Protein AF-0000000085033190 (afdb_homodimer)

Sequence (248 aa):
MGREEVEILRERAFAFLEAAEDDLRAGRVDIAAFHCEQAVQLALKYVLAREAGYFPHTHSLRRLFEEAREVRPDLWDLYVEHRYAFEVMEDAYIGARYLPRRYARDVAEGLLEVAKELVKRACGMGREEVEILRERAFAFLEAAEDDLRAGRVDIAAFHCEQAVQLALKYVLAREAGYFPHTHSLRRLFEEAREVRPDLWDLYVEHRYAFEVMEDAYIGARYLPRRYARDVAEGLLEVAKELVKRACG

Solvent-accessible surface area (backbone atoms only — not comparable to full-atom values): 12472 Å² total; per-residue (Å²): 123,58,71,67,40,44,50,42,30,39,53,48,15,54,50,27,44,51,48,19,54,52,23,51,74,74,65,37,29,51,59,15,25,26,24,21,32,53,13,39,50,27,15,47,38,24,40,23,31,72,74,69,62,44,58,80,97,68,85,52,60,69,59,49,39,59,66,33,28,80,83,36,51,68,57,36,52,49,42,66,74,42,43,65,51,54,50,51,18,48,46,32,49,67,22,71,76,64,42,67,69,78,56,53,60,69,54,28,53,51,34,43,52,51,28,47,52,50,30,47,69,51,59,97,124,57,70,67,39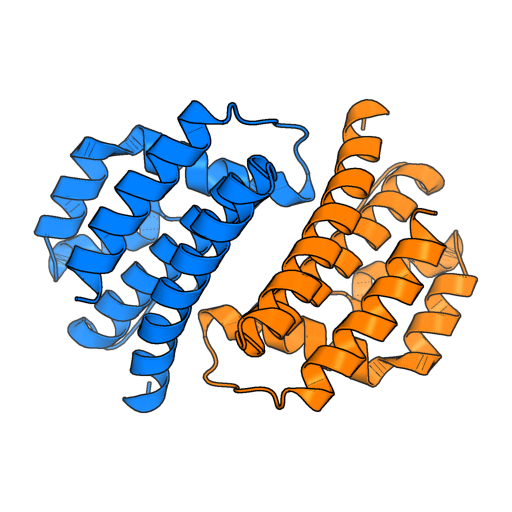,41,50,41,27,40,52,48,15,52,51,26,44,52,48,19,54,52,23,50,76,73,65,38,28,51,58,15,25,26,24,23,30,53,11,39,51,27,15,48,38,25,39,24,31,72,73,69,63,42,58,79,97,70,86,52,61,67,59,50,40,60,66,34,26,79,82,37,52,67,58,35,52,50,43,66,75,40,42,66,51,53,50,50,17,49,47,33,49,65,21,70,75,66,41,67,70,79,56,55,60,69,55,30,51,51,33,43,52,52,27,47,53,51,30,46,68,51,59,96

Secondary structure (DSSP, 8-state):
--HHHHHHHHHHHHHHHHHHHHHHHHT-HHHHHHHHHHHHHHHHHHHHHHHHS---S---HHHHHHHHHTT-HHHHHHHHHTHHHHHHHHHHHHHTTT--PPPPHHHHHHHHHHHHHHHHHHH-/--HHHHHHHHHHHHHHHHHHHHHHHHT-HHHHHHHHHHHHHHHHHHHHHHHHS---S---HHHHHHHHHTT-HHHHHHHHHTHHHHHHHHHHHHHTTT--PPPPHHHHHHHHHHHHHHHHHHH-

Organism: Pyrobaculum neutrophilum (strain DSM 2338 / JCM 9278 / NBRC 100436 / V24Sta) (NCBI:txid444157)

Foldseek 3Di:
DDPVVLVVLLVQLVVLLVVLVVCLVVVVLLVSLQSLLSSLQSLLQSLCCVQVVGGDPDSQSVVSLVSSCVRCVVLVVLCVVCVVLNVSSSCSNVCVPPNPDDDDSVSSVVSSVSSVVSSVVRND/DDPVVLVVLLVQLVVLLVVLVVCLVVVVLLVSLQSLLSSLQSLLQSLCCVQVVGGDPDSQSVVSLVSSCVRCVVLVVLCVVCVVLNVSSSCSNVCVPPNPDDDDSVSSVVSSVSSVVSSVVRND

Structure (mmCIF, N/CA/C/O backbone):
data_AF-0000000085033190-model_v1
#
loop_
_entity.id
_entity.type
_entity.pdbx_description
1 polymer 'HEPN domain protein'
#
loop_
_atom_site.group_PDB
_atom_site.id
_atom_site.type_symbol
_atom_site.label_atom_id
_atom_site.label_alt_id
_atom_site.label_comp_id
_atom_site.label_asym_id
_atom_site.label_entity_id
_atom_site.label_seq_id
_atom_site.pdbx_PDB_ins_code
_atom_site.Cartn_x
_atom_site.Cartn_y
_atom_site.Cartn_z
_atom_site.occupancy
_atom_site.B_iso_or_equiv
_atom_site.auth_seq_id
_atom_site.auth_comp_id
_atom_site.auth_asym_id
_atom_site.auth_atom_id
_atom_site.pdbx_PDB_model_num
ATOM 1 N N . MET A 1 1 ? -11.531 9.438 17.656 1 64.31 1 MET A N 1
ATOM 2 C CA . MET A 1 1 ? -10.227 8.797 17.562 1 64.31 1 MET A CA 1
ATOM 3 C C . MET A 1 1 ? -9.297 9.289 18.672 1 64.31 1 MET A C 1
ATOM 5 O O . MET A 1 1 ? -9.273 10.477 18.984 1 64.31 1 MET A O 1
ATOM 9 N N . GLY A 1 2 ? -8.602 8.141 19.312 1 73.5 2 GLY A N 1
ATOM 10 C CA . GLY A 1 2 ? -7.734 8.555 20.406 1 73.5 2 GLY A CA 1
ATOM 11 C C . GLY A 1 2 ? -6.438 9.188 19.922 1 73.5 2 GLY A C 1
ATOM 12 O O . GLY A 1 2 ? -6.07 9.055 18.75 1 73.5 2 GLY A O 1
ATOM 13 N N . ARG A 1 3 ? -5.91 10.078 20.672 1 79 3 ARG A N 1
ATOM 14 C CA . ARG A 1 3 ? -4.672 10.797 20.375 1 79 3 ARG A CA 1
ATOM 15 C C . ARG A 1 3 ? -3.592 9.844 19.875 1 79 3 ARG A C 1
ATOM 17 O O . ARG A 1 3 ? -2.836 10.18 18.969 1 79 3 ARG A O 1
ATOM 24 N N . GLU A 1 4 ? -3.598 8.695 20.422 1 80.5 4 GLU A N 1
ATOM 25 C CA . GLU A 1 4 ? -2.586 7.715 20.031 1 80.5 4 GLU A CA 1
ATOM 26 C C . GLU A 1 4 ? -2.795 7.246 18.594 1 80.5 4 GLU A C 1
ATOM 28 O O . GLU A 1 4 ? -1.833 7.094 17.828 1 80.5 4 GLU A O 1
ATOM 33 N N . GLU A 1 5 ? -4.031 7.125 18.25 1 79.31 5 GLU A N 1
ATOM 34 C CA . GLU A 1 5 ? -4.355 6.691 16.906 1 79.31 5 GLU A CA 1
ATOM 35 C C . GLU A 1 5 ? -3.967 7.754 15.875 1 79.31 5 GLU A C 1
ATOM 37 O O . GLU A 1 5 ? -3.451 7.426 14.805 1 79.31 5 GLU A O 1
ATOM 42 N N . VAL A 1 6 ? -4.145 8.922 16.328 1 86.88 6 VAL A N 1
ATOM 43 C CA . VAL A 1 6 ? -3.848 10.039 15.438 1 86.88 6 VAL A CA 1
ATOM 44 C C . VAL A 1 6 ? -2.342 10.117 15.195 1 86.88 6 VAL A C 1
ATOM 46 O O . VAL A 1 6 ? -1.902 10.344 14.062 1 86.88 6 VAL A O 1
ATOM 49 N N . GLU A 1 7 ? -1.59 9.883 16.219 1 90.06 7 GLU A N 1
ATOM 50 C CA . GLU A 1 7 ? -0.138 9.977 16.094 1 90.06 7 GLU A CA 1
ATOM 51 C C . GLU A 1 7 ? 0.413 8.828 15.25 1 90.06 7 GLU A C 1
ATOM 53 O O . GLU A 1 7 ? 1.443 8.977 14.586 1 90.06 7 GLU A O 1
ATOM 58 N N . ILE A 1 8 ? -0.265 7.73 15.211 1 88.75 8 ILE A N 1
ATOM 59 C CA . ILE A 1 8 ? 0.147 6.59 14.406 1 88.75 8 ILE A CA 1
ATOM 60 C C . ILE A 1 8 ? 0.071 6.953 12.922 1 88.75 8 ILE A C 1
ATOM 62 O O . ILE A 1 8 ? 0.929 6.551 12.133 1 88.75 8 ILE A O 1
ATOM 66 N N . LEU A 1 9 ? -0.974 7.73 12.555 1 90 9 LEU A N 1
ATOM 67 C CA . LEU A 1 9 ? -1.1 8.188 11.172 1 90 9 LEU A CA 1
ATOM 68 C C . LEU A 1 9 ? 0.127 8.992 10.75 1 90 9 LEU A C 1
ATOM 70 O O . LEU A 1 9 ? 0.668 8.781 9.664 1 90 9 LEU A O 1
ATOM 74 N N . ARG A 1 10 ? 0.555 9.852 11.656 1 91.81 10 ARG A N 1
ATOM 75 C CA . ARG A 1 10 ? 1.725 10.688 11.414 1 91.81 10 ARG A CA 1
ATOM 76 C C . ARG A 1 10 ? 2.984 9.836 11.266 1 91.81 10 ARG A C 1
ATOM 78 O O . ARG A 1 10 ? 3.76 10.023 10.328 1 91.81 10 ARG A O 1
ATOM 85 N N . GLU A 1 11 ? 3.164 8.93 12.156 1 91.19 11 GLU A N 1
ATOM 86 C CA . GLU A 1 11 ? 4.34 8.062 12.141 1 91.19 11 GLU A CA 1
ATOM 87 C C . GLU A 1 11 ? 4.398 7.234 10.859 1 91.19 11 GLU A C 1
ATOM 89 O O . GLU A 1 11 ? 5.461 7.094 10.258 1 91.19 11 GLU A O 1
ATOM 94 N N . ARG A 1 12 ? 3.32 6.746 10.477 1 91.62 12 ARG A N 1
ATOM 95 C CA . ARG A 1 12 ? 3.268 5.914 9.281 1 91.62 12 ARG A CA 1
ATOM 96 C C . ARG A 1 12 ? 3.496 6.746 8.023 1 91.62 12 ARG A C 1
ATOM 98 O O . ARG A 1 12 ? 4.094 6.27 7.059 1 91.62 12 ARG A O 1
ATOM 105 N N . ALA A 1 13 ? 2.984 7.965 7.996 1 92.62 13 ALA A N 1
ATOM 106 C CA . ALA A 1 13 ? 3.248 8.852 6.863 1 92.62 13 ALA A CA 1
ATOM 107 C C . ALA A 1 13 ? 4.75 9.023 6.641 1 92.62 13 ALA A C 1
ATOM 109 O O . ALA A 1 13 ? 5.234 8.883 5.516 1 92.62 13 ALA A O 1
ATOM 110 N N . PHE A 1 14 ? 5.461 9.227 7.746 1 93.06 14 PHE A N 1
ATOM 111 C CA . PHE A 1 14 ? 6.906 9.391 7.656 1 93.06 14 PHE A CA 1
ATOM 112 C C . PHE A 1 14 ? 7.582 8.078 7.273 1 93.06 14 PHE A C 1
ATOM 114 O O . PHE A 1 14 ? 8.547 8.07 6.508 1 93.06 14 PHE A O 1
ATOM 121 N N . ALA A 1 15 ? 7.09 6.977 7.801 1 92.19 15 ALA A N 1
ATOM 122 C CA . ALA A 1 15 ? 7.66 5.672 7.484 1 92.19 15 ALA A CA 1
ATOM 123 C C . ALA A 1 15 ? 7.508 5.348 6 1 92.19 15 ALA A C 1
ATOM 125 O O . ALA A 1 15 ? 8.422 4.805 5.379 1 92.19 15 ALA A O 1
ATOM 126 N N . PHE A 1 16 ? 6.344 5.707 5.422 1 93.69 16 PHE A N 1
ATOM 127 C CA . PHE A 1 16 ? 6.133 5.469 3.998 1 93.69 16 PHE A CA 1
ATOM 128 C C . PHE A 1 16 ? 7.031 6.375 3.162 1 93.69 16 PHE A C 1
ATOM 130 O O . PHE A 1 16 ? 7.488 5.98 2.086 1 93.69 16 PHE A O 1
ATOM 137 N N . LEU A 1 17 ? 7.332 7.598 3.639 1 92.25 17 LEU A N 1
ATOM 138 C CA . LEU A 1 17 ? 8.281 8.453 2.941 1 92.25 17 LEU A CA 1
ATOM 139 C C . LEU A 1 17 ? 9.672 7.82 2.916 1 92.25 17 LEU A C 1
ATOM 141 O O . LEU A 1 17 ? 10.344 7.828 1.884 1 92.25 17 LEU A O 1
ATOM 145 N N . GLU A 1 18 ? 10.031 7.293 4.039 1 93.19 18 GLU A N 1
ATOM 146 C CA . GLU A 1 18 ? 11.32 6.613 4.117 1 93.19 18 GLU A CA 1
ATOM 147 C C . GLU A 1 18 ? 11.367 5.402 3.189 1 93.19 18 GLU A C 1
ATOM 149 O O . GLU A 1 18 ? 12.375 5.152 2.529 1 93.19 18 GLU A O 1
ATOM 154 N N . ALA A 1 19 ? 10.281 4.668 3.18 1 92.94 19 ALA A N 1
ATOM 155 C CA . ALA A 1 19 ? 10.195 3.523 2.277 1 92.94 19 ALA A CA 1
ATOM 156 C C . ALA A 1 19 ? 10.312 3.961 0.821 1 92.94 19 ALA A C 1
ATOM 158 O O . ALA A 1 19 ? 10.969 3.291 0.018 1 92.94 19 ALA A O 1
ATOM 159 N N . ALA A 1 20 ? 9.664 5.09 0.45 1 91.81 20 ALA A N 1
ATOM 160 C CA . ALA A 1 20 ? 9.742 5.613 -0.912 1 91.81 20 ALA A CA 1
ATOM 161 C C . ALA A 1 20 ? 11.188 5.941 -1.289 1 91.81 20 ALA A C 1
ATOM 163 O O . ALA A 1 20 ? 11.625 5.637 -2.398 1 91.81 20 ALA A O 1
ATOM 164 N N . GLU A 1 21 ? 11.875 6.539 -0.354 1 91.12 21 GLU A N 1
ATOM 165 C CA . GLU A 1 21 ? 13.289 6.848 -0.579 1 91.12 21 GLU A CA 1
ATOM 166 C C . GLU A 1 21 ? 14.102 5.578 -0.808 1 91.12 21 GLU A C 1
ATOM 168 O O . GLU A 1 21 ? 14.93 5.52 -1.719 1 91.12 21 GLU A O 1
ATOM 173 N N . ASP A 1 22 ? 13.883 4.52 0.044 1 92.88 22 ASP A N 1
ATOM 174 C CA . ASP A 1 22 ? 14.562 3.234 -0.098 1 92.88 22 ASP A CA 1
ATOM 175 C C . ASP A 1 22 ? 14.25 2.598 -1.452 1 92.88 22 ASP A C 1
ATOM 177 O O . ASP A 1 22 ? 15.133 2.018 -2.086 1 92.88 22 ASP A O 1
ATOM 181 N N . ASP A 1 23 ? 12.992 2.732 -1.894 1 92 23 ASP A N 1
ATOM 182 C CA . ASP A 1 23 ? 12.57 2.16 -3.168 1 92 23 ASP A CA 1
ATOM 183 C C . ASP A 1 23 ? 13.32 2.803 -4.336 1 92 23 ASP A C 1
ATOM 185 O O . ASP A 1 23 ? 13.766 2.107 -5.25 1 92 23 ASP A O 1
ATOM 189 N N . LEU A 1 24 ? 13.438 4.098 -4.289 1 88.69 24 LEU A N 1
ATOM 190 C CA . LEU A 1 24 ? 14.141 4.801 -5.359 1 88.69 24 LEU A CA 1
ATOM 191 C C . LEU A 1 24 ? 15.609 4.402 -5.395 1 88.69 24 LEU A C 1
ATOM 193 O O . LEU A 1 24 ? 16.172 4.191 -6.469 1 88.69 24 LEU A O 1
ATOM 197 N N . ARG A 1 25 ? 16.188 4.273 -4.219 1 90.75 25 ARG A N 1
ATOM 198 C CA . ARG A 1 25 ? 17.578 3.852 -4.133 1 90.75 25 ARG A CA 1
ATOM 199 C C . ARG A 1 25 ? 17.766 2.451 -4.711 1 90.75 25 ARG A C 1
ATOM 201 O O . ARG A 1 25 ? 18.781 2.17 -5.355 1 90.75 25 ARG A O 1
ATOM 208 N N . ALA A 1 26 ? 16.812 1.549 -4.5 1 91.19 26 ALA A N 1
ATOM 209 C CA . ALA A 1 26 ? 16.875 0.157 -4.938 1 91.19 26 ALA A CA 1
ATOM 210 C C . ALA A 1 26 ? 16.406 0.014 -6.383 1 91.19 26 ALA A C 1
ATOM 212 O O . ALA A 1 26 ? 16.438 -1.082 -6.949 1 91.19 26 ALA A O 1
ATOM 213 N N . GLY A 1 27 ? 15.891 1.112 -7.016 1 89.94 27 GLY A N 1
ATOM 214 C CA . GLY A 1 27 ? 15.453 1.082 -8.406 1 89.94 27 GLY A CA 1
ATOM 215 C C . GLY A 1 27 ? 14.023 0.622 -8.57 1 89.94 27 GLY A C 1
ATOM 216 O O . GLY A 1 27 ? 13.578 0.325 -9.68 1 89.94 27 GLY A O 1
ATOM 217 N N . ARG A 1 28 ? 13.242 0.519 -7.496 1 90.19 28 ARG A N 1
ATOM 218 C CA . ARG A 1 28 ? 11.828 0.168 -7.547 1 90.19 28 ARG A CA 1
ATOM 219 C C . ARG A 1 28 ? 10.961 1.411 -7.719 1 90.19 28 ARG A C 1
ATOM 221 O O . ARG A 1 28 ? 10.273 1.826 -6.785 1 90.19 28 ARG A O 1
ATOM 228 N N . VAL A 1 29 ? 10.906 1.895 -8.891 1 87.88 29 VAL A N 1
ATOM 229 C CA . VAL A 1 29 ? 10.359 3.211 -9.203 1 87.88 29 VAL A CA 1
ATOM 230 C C . VAL A 1 29 ? 8.844 3.207 -8.992 1 87.88 29 VAL A C 1
ATOM 232 O O . VAL A 1 29 ? 8.297 4.113 -8.367 1 87.88 29 VAL A O 1
ATOM 235 N N . ASP A 1 30 ? 8.203 2.209 -9.477 1 87.56 30 ASP A N 1
ATOM 236 C CA . ASP A 1 30 ? 6.746 2.133 -9.359 1 87.56 30 ASP A CA 1
ATOM 237 C C . ASP A 1 30 ? 6.316 2.033 -7.898 1 87.56 30 ASP A C 1
ATOM 239 O O . ASP A 1 30 ? 5.332 2.654 -7.492 1 87.56 30 ASP A O 1
ATOM 243 N N . ILE A 1 31 ? 7.016 1.285 -7.117 1 91.12 31 ILE A N 1
ATOM 244 C CA . ILE A 1 31 ? 6.703 1.102 -5.703 1 91.12 31 ILE A CA 1
ATOM 245 C C . ILE A 1 31 ? 6.938 2.408 -4.949 1 91.12 31 ILE A C 1
ATOM 247 O O . ILE A 1 31 ? 6.203 2.729 -4.012 1 91.12 31 ILE A O 1
ATOM 251 N N . ALA A 1 32 ? 7.988 3.154 -5.406 1 90.94 32 ALA A N 1
ATOM 252 C CA . ALA A 1 32 ? 8.258 4.453 -4.797 1 90.94 32 ALA A CA 1
ATOM 253 C C . ALA A 1 32 ? 7.062 5.391 -4.953 1 90.94 32 ALA A C 1
ATOM 255 O O . ALA A 1 32 ? 6.656 6.059 -3.996 1 90.94 32 ALA A O 1
ATOM 256 N N . ALA A 1 33 ? 6.523 5.41 -6.164 1 89.06 33 ALA A N 1
ATOM 257 C CA . ALA A 1 33 ? 5.359 6.258 -6.414 1 89.06 33 ALA A CA 1
ATOM 258 C C . ALA A 1 33 ? 4.176 5.828 -5.551 1 89.06 33 ALA A C 1
ATOM 260 O O . ALA A 1 33 ? 3.463 6.672 -5 1 89.06 33 ALA A O 1
ATOM 261 N N . PHE A 1 34 ? 3.945 4.516 -5.391 1 92.12 34 PHE A N 1
ATOM 262 C CA . PHE A 1 34 ? 2.91 3.957 -4.527 1 92.12 34 PHE A CA 1
ATOM 263 C C . PHE A 1 34 ? 3.098 4.418 -3.088 1 92.12 34 PHE A C 1
ATOM 265 O O . PHE A 1 34 ? 2.139 4.84 -2.436 1 92.12 34 PHE A O 1
ATOM 272 N N . HIS A 1 35 ? 4.34 4.395 -2.615 1 94.19 35 HIS A N 1
ATOM 273 C CA . HIS A 1 35 ? 4.613 4.77 -1.233 1 94.19 35 HIS A CA 1
ATOM 274 C C . HIS A 1 35 ? 4.434 6.27 -1.025 1 94.19 35 HIS A C 1
ATOM 276 O O . HIS A 1 35 ? 4.012 6.707 0.049 1 94.19 35 HIS A O 1
ATOM 282 N N . CYS A 1 36 ? 4.754 7.066 -2.027 1 91.88 36 CYS A N 1
ATOM 283 C CA . CYS A 1 36 ? 4.484 8.5 -1.938 1 91.88 36 CYS A CA 1
ATOM 284 C C . CYS A 1 36 ? 2.998 8.758 -1.739 1 91.88 36 CYS A C 1
ATOM 286 O O . CYS A 1 36 ? 2.613 9.594 -0.917 1 91.88 36 CYS A O 1
ATOM 288 N N . GLU A 1 37 ? 2.207 8.016 -2.545 1 92.25 37 GLU A N 1
ATOM 289 C CA . GLU A 1 37 ? 0.762 8.156 -2.4 1 92.25 37 GLU A CA 1
ATOM 290 C C . GLU A 1 37 ? 0.312 7.805 -0.985 1 92.25 37 GLU A C 1
ATOM 292 O O . GLU A 1 37 ? -0.459 8.547 -0.371 1 92.25 37 GLU A O 1
ATOM 297 N N . GLN A 1 38 ? 0.778 6.695 -0.421 1 92.94 38 GLN A N 1
ATOM 298 C CA . GLN A 1 38 ? 0.423 6.266 0.927 1 92.94 38 GLN A CA 1
ATOM 299 C C . GLN A 1 38 ? 0.836 7.309 1.964 1 92.94 38 GLN A C 1
ATOM 301 O O . GLN A 1 38 ? 0.077 7.605 2.889 1 92.94 38 GLN A O 1
ATOM 306 N N . ALA A 1 39 ? 2.059 7.859 1.803 1 92.81 39 ALA A N 1
ATOM 307 C CA . ALA A 1 39 ? 2.555 8.875 2.727 1 92.81 39 ALA A CA 1
ATOM 308 C C . ALA A 1 39 ? 1.65 10.109 2.723 1 92.81 39 ALA A C 1
ATOM 310 O O . ALA A 1 39 ? 1.261 10.602 3.783 1 92.81 39 ALA A O 1
ATOM 311 N N . VAL A 1 40 ? 1.273 10.547 1.546 1 93.69 40 VAL A N 1
ATOM 312 C CA . VAL A 1 40 ? 0.454 11.742 1.394 1 93.69 40 VAL A CA 1
ATOM 313 C C . VAL A 1 40 ? -0.938 11.492 1.968 1 93.69 40 VAL A C 1
ATOM 315 O O . VAL A 1 40 ? -1.479 12.336 2.689 1 93.69 40 VAL A O 1
ATOM 318 N N . GLN A 1 41 ? -1.524 10.375 1.672 1 94.06 41 GLN A N 1
ATOM 319 C CA . GLN A 1 41 ? -2.848 10.016 2.166 1 94.06 41 GLN A CA 1
ATOM 320 C C . GLN A 1 41 ? -2.887 10.023 3.691 1 94.06 41 GLN A C 1
ATOM 322 O O . GLN A 1 41 ? -3.777 10.625 4.293 1 94.06 41 GLN A O 1
ATOM 327 N N . LEU A 1 42 ? -1.902 9.398 4.32 1 93.31 42 LEU A N 1
ATOM 328 C CA . LEU A 1 42 ? -1.87 9.281 5.773 1 93.31 42 LEU A CA 1
ATOM 329 C C . LEU A 1 42 ? -1.613 10.641 6.422 1 93.31 42 LEU A C 1
ATOM 331 O O . LEU A 1 42 ? -2.152 10.938 7.488 1 93.31 42 LEU A O 1
ATOM 335 N N . ALA A 1 43 ? -0.746 11.453 5.773 1 94.06 43 ALA A N 1
ATOM 336 C CA . ALA A 1 43 ? -0.498 12.797 6.281 1 94.06 43 ALA A CA 1
ATOM 337 C C . ALA A 1 43 ? -1.779 13.625 6.289 1 94.06 43 ALA A C 1
ATOM 339 O O . ALA A 1 43 ? -2.064 14.336 7.262 1 94.06 43 ALA A O 1
ATOM 340 N N . LEU A 1 44 ? -2.551 13.539 5.242 1 94.75 44 LEU A N 1
ATOM 341 C CA . LEU A 1 44 ? -3.805 14.281 5.16 1 94.75 44 LEU A CA 1
ATOM 342 C C . LEU A 1 44 ? -4.809 13.766 6.188 1 94.75 44 LEU A C 1
ATOM 344 O O . LEU A 1 44 ? -5.512 14.555 6.824 1 94.75 44 LEU A O 1
ATOM 348 N N . LYS A 1 45 ? -4.883 12.492 6.371 1 93.62 45 LYS A N 1
ATOM 349 C CA . LYS A 1 45 ? -5.773 11.906 7.367 1 93.62 45 LYS A CA 1
ATOM 350 C C . LYS A 1 45 ? -5.363 12.32 8.781 1 93.62 45 LYS A C 1
ATOM 352 O O . LYS A 1 45 ? -6.219 12.523 9.648 1 93.62 45 LYS A O 1
ATOM 357 N N . TYR A 1 46 ? -4.066 12.422 8.945 1 92.88 46 TYR A N 1
ATOM 358 C CA . TYR A 1 46 ? -3.561 12.914 10.219 1 92.88 46 TYR A CA 1
ATOM 359 C C . TYR A 1 46 ? -4.07 14.328 10.5 1 92.88 46 TYR A C 1
ATOM 361 O O . TYR A 1 46 ? -4.562 14.609 11.594 1 92.88 46 TYR A O 1
ATOM 369 N N . VAL A 1 47 ? -3.961 15.203 9.531 1 94.25 47 VAL A N 1
ATOM 370 C CA . VAL A 1 47 ? -4.395 16.594 9.672 1 94.25 47 VAL A CA 1
ATOM 371 C C . VAL A 1 47 ? -5.891 16.641 9.969 1 94.25 47 VAL A C 1
ATOM 373 O O . VAL A 1 47 ? -6.328 17.375 10.852 1 94.25 47 VAL A O 1
ATOM 376 N N . LEU A 1 48 ? -6.652 15.875 9.258 1 94.19 48 LEU A N 1
ATOM 377 C CA . LEU A 1 48 ? -8.102 15.867 9.43 1 94.19 48 LEU A CA 1
ATOM 378 C C . LEU A 1 48 ? -8.477 15.32 10.805 1 94.19 48 LEU A C 1
ATOM 380 O O . LEU A 1 48 ? -9.328 15.891 11.492 1 94.19 48 LEU A O 1
ATOM 384 N N . ALA A 1 49 ? -7.848 14.273 11.172 1 91.75 49 ALA A N 1
ATOM 385 C CA . ALA A 1 49 ? -8.102 13.695 12.492 1 91.75 49 ALA A CA 1
ATOM 386 C C . ALA A 1 49 ? -7.766 14.688 13.602 1 91.75 49 ALA A C 1
ATOM 388 O O . ALA A 1 49 ? -8.531 14.852 14.555 1 91.75 49 ALA A O 1
ATOM 389 N N . ARG A 1 50 ? -6.629 15.328 13.414 1 92.12 50 ARG A N 1
ATOM 390 C CA . ARG A 1 50 ? -6.117 16.234 14.445 1 92.12 50 ARG A CA 1
ATOM 391 C C . ARG A 1 50 ? -6.914 17.531 14.484 1 92.12 50 ARG A C 1
ATOM 393 O O . ARG A 1 50 ? -7.227 18.047 15.562 1 92.12 50 ARG A O 1
ATOM 400 N N . GLU A 1 51 ? -7.254 17.984 13.336 1 92.56 51 GLU A N 1
ATOM 401 C CA . GLU A 1 51 ? -7.832 19.328 13.258 1 92.56 51 GLU A CA 1
ATOM 402 C C . GLU A 1 51 ? -9.359 19.266 13.18 1 92.56 51 GLU A C 1
ATOM 404 O O . GLU A 1 51 ? -10.039 20.188 13.625 1 92.56 51 GLU A O 1
ATOM 409 N N . ALA A 1 52 ? -9.875 18.266 12.539 1 89.62 52 ALA A N 1
ATOM 410 C CA . ALA A 1 52 ? -11.312 18.172 12.328 1 89.62 52 ALA A CA 1
ATOM 411 C C . ALA A 1 52 ? -11.938 17.094 13.211 1 89.62 52 ALA A C 1
ATOM 413 O O . ALA A 1 52 ? -13.156 17.016 13.336 1 89.62 52 ALA A O 1
ATOM 414 N N . GLY A 1 53 ? -11.156 16.266 13.852 1 89.19 53 GLY A N 1
ATOM 415 C CA . GLY A 1 53 ? -11.633 15.242 14.758 1 89.19 53 GLY A CA 1
ATOM 416 C C . GLY A 1 53 ? -12.125 13.992 14.055 1 89.19 53 GLY A C 1
ATOM 417 O O . GLY A 1 53 ? -12.727 13.117 14.672 1 89.19 53 GLY A O 1
ATOM 418 N N . TYR A 1 54 ? -11.945 14.062 12.742 1 86.25 54 TYR A N 1
ATOM 419 C CA . TYR A 1 54 ? -12.305 12.891 11.945 1 86.25 54 TYR A CA 1
ATOM 420 C C . TYR A 1 54 ? -11.492 12.836 10.664 1 86.25 54 TYR A C 1
ATOM 422 O O . TYR A 1 54 ? -10.828 13.812 10.297 1 86.25 54 TYR A O 1
ATOM 430 N N . PHE A 1 55 ? -11.422 11.609 10.094 1 84.88 55 PHE A N 1
ATOM 431 C CA . PHE A 1 55 ? -10.906 11.523 8.734 1 84.88 55 PHE A CA 1
ATOM 432 C C . PHE A 1 55 ? -11.75 10.578 7.891 1 84.88 55 PHE A C 1
ATOM 434 O O . PHE A 1 55 ? -12.281 9.594 8.406 1 84.88 55 PHE A O 1
ATOM 441 N N . PRO A 1 56 ? -11.93 10.961 6.652 1 84.94 56 PRO A N 1
ATOM 442 C CA . PRO A 1 56 ? -12.766 10.156 5.762 1 84.94 56 PRO A CA 1
ATOM 443 C C . PRO A 1 56 ? -12.117 8.82 5.395 1 84.94 56 PRO A C 1
ATOM 445 O O . PRO A 1 56 ? -10.883 8.711 5.379 1 84.94 56 PRO A O 1
ATOM 448 N N . HIS A 1 57 ? -13.031 7.836 5.141 1 82.19 57 HIS A N 1
ATOM 449 C CA . HIS A 1 57 ? -12.578 6.543 4.652 1 82.19 57 HIS A CA 1
ATOM 450 C C . HIS A 1 57 ? -12.508 6.52 3.129 1 82.19 57 HIS A C 1
ATOM 452 O O . HIS A 1 57 ? -13.312 5.855 2.475 1 82.19 57 HIS A O 1
ATOM 458 N N . THR A 1 58 ? -11.656 7.293 2.598 1 83.81 58 THR A N 1
ATOM 459 C CA . THR A 1 58 ? -11.422 7.355 1.159 1 83.81 58 THR A CA 1
ATOM 460 C C . THR A 1 58 ? -9.93 7.293 0.848 1 83.81 58 THR A C 1
ATOM 462 O O . THR A 1 58 ? -9.102 7.637 1.69 1 83.81 58 THR A O 1
ATOM 465 N N . HIS A 1 59 ? -9.68 6.844 -0.381 1 84.38 59 HIS A N 1
ATOM 466 C CA . HIS A 1 59 ? -8.305 6.828 -0.87 1 84.38 59 HIS A CA 1
ATOM 467 C C . HIS A 1 59 ? -8.086 7.902 -1.93 1 84.38 59 HIS A C 1
ATOM 469 O O . HIS A 1 59 ? -6.992 8.008 -2.498 1 84.38 59 HIS A O 1
ATOM 475 N N . SER A 1 60 ? -9.094 8.672 -2.182 1 89.38 60 SER A N 1
ATOM 476 C CA . SER A 1 60 ? -8.961 9.758 -3.141 1 89.38 60 SER A CA 1
ATOM 477 C C . SER A 1 60 ? -8.188 10.93 -2.539 1 89.38 60 SER A C 1
ATOM 479 O O . SER A 1 60 ? -8.672 11.594 -1.619 1 89.38 60 SER A O 1
ATOM 481 N N . LEU A 1 61 ? -7.027 11.25 -3.154 1 93.25 61 LEU A N 1
ATOM 482 C CA . LEU A 1 61 ? -6.223 12.359 -2.66 1 93.25 61 LEU A CA 1
ATOM 483 C C . LEU A 1 61 ? -6.957 13.688 -2.838 1 93.25 61 LEU A C 1
ATOM 485 O O . LEU A 1 61 ? -6.941 14.539 -1.942 1 93.25 61 LEU A O 1
ATOM 489 N N . ARG A 1 62 ? -7.621 13.812 -3.982 1 91.81 62 ARG A N 1
ATOM 490 C CA . ARG A 1 62 ? -8.367 15.039 -4.227 1 91.81 62 ARG A CA 1
ATOM 491 C C . ARG A 1 62 ? -9.398 15.281 -3.131 1 91.81 62 ARG A C 1
ATOM 493 O O . ARG A 1 62 ? -9.492 16.391 -2.588 1 91.81 62 ARG A O 1
ATOM 500 N N . ARG A 1 63 ? -10.125 14.273 -2.783 1 94.44 63 ARG A N 1
ATOM 501 C CA . ARG A 1 63 ? -11.148 14.391 -1.751 1 94.44 63 ARG A CA 1
ATOM 502 C C . ARG A 1 63 ? -10.531 14.734 -0.4 1 94.44 63 ARG A C 1
ATOM 504 O O . ARG A 1 63 ? -11.062 15.562 0.341 1 94.44 63 ARG A O 1
ATOM 511 N N . LEU A 1 64 ? -9.469 14.125 -0.079 1 94.56 64 LEU A N 1
ATOM 512 C CA . LEU A 1 64 ? -8.797 14.391 1.187 1 94.56 64 LEU A CA 1
ATOM 513 C C . LEU A 1 64 ? -8.312 15.836 1.248 1 94.56 64 LEU A C 1
ATOM 515 O O . LEU A 1 64 ? -8.461 16.5 2.275 1 94.56 64 LEU A O 1
ATOM 519 N N . PHE A 1 65 ? -7.77 16.328 0.138 1 94.75 65 PHE A N 1
ATOM 520 C CA . PHE A 1 65 ? -7.34 17.719 0.075 1 94.75 65 PHE A CA 1
ATOM 521 C C . PHE A 1 65 ? -8.531 18.656 0.244 1 94.75 65 PHE A C 1
ATOM 523 O O . PHE A 1 65 ? -8.445 19.656 0.966 1 94.75 65 PHE A O 1
ATOM 530 N N . GLU A 1 66 ? -9.578 18.359 -0.417 1 95.31 66 GLU A N 1
ATOM 531 C CA . GLU A 1 66 ? -10.773 19.203 -0.333 1 95.31 66 GLU A CA 1
ATOM 532 C C . GLU A 1 66 ? -11.281 19.297 1.103 1 95.31 66 GLU A C 1
ATOM 534 O O . GLU A 1 66 ? -11.641 20.375 1.571 1 95.31 66 GLU A O 1
ATOM 539 N N . GLU A 1 67 ? -11.297 18.188 1.774 1 94.38 67 GLU A N 1
ATOM 540 C CA . GLU A 1 67 ? -11.758 18.172 3.158 1 94.38 67 GLU A CA 1
ATOM 541 C C . GLU A 1 67 ? -10.805 18.922 4.074 1 94.38 67 GLU A C 1
ATOM 543 O O . GLU A 1 67 ? -11.227 19.578 5.027 1 94.38 67 GLU A O 1
ATOM 548 N N . ALA A 1 68 ? -9.531 18.812 3.773 1 94.81 68 ALA A N 1
ATOM 549 C CA . ALA A 1 68 ? -8.516 19.438 4.617 1 94.81 68 ALA A CA 1
ATOM 550 C C . ALA A 1 68 ? -8.453 20.938 4.359 1 94.81 68 ALA A C 1
ATOM 552 O O . ALA A 1 68 ? -7.879 21.688 5.156 1 94.81 68 ALA A O 1
ATOM 553 N N . ARG A 1 69 ? -9.047 21.344 3.254 1 94.81 69 ARG A N 1
ATOM 554 C CA . ARG A 1 69 ? -8.953 22.734 2.811 1 94.81 69 ARG A CA 1
ATOM 555 C C . ARG A 1 69 ? -9.492 23.688 3.869 1 94.81 69 ARG A C 1
ATOM 557 O O . ARG A 1 69 ? -8.945 24.766 4.074 1 94.81 69 ARG A O 1
ATOM 564 N N . GLU A 1 70 ? -10.461 23.328 4.535 1 92.81 70 GLU A N 1
ATOM 565 C CA . GLU A 1 70 ? -11.117 24.188 5.516 1 92.81 70 GLU A CA 1
ATOM 566 C C . GLU A 1 70 ? -10.211 24.453 6.715 1 92.81 70 GLU A C 1
ATOM 568 O O . GLU A 1 70 ? -10.164 25.578 7.23 1 92.81 70 GLU A O 1
ATOM 573 N N . VAL A 1 71 ? -9.57 23.484 7.141 1 94.44 71 VAL A N 1
ATOM 574 C CA . VAL A 1 71 ? -8.797 23.594 8.375 1 94.44 71 VAL A CA 1
ATOM 575 C C . VAL A 1 71 ? -7.348 23.938 8.055 1 94.44 71 VAL A C 1
ATOM 577 O O . VAL A 1 71 ? -6.633 24.5 8.891 1 94.44 71 VAL A O 1
ATOM 580 N N . ARG A 1 72 ? -6.898 23.562 6.914 1 95.69 72 ARG A N 1
ATOM 581 C CA . ARG A 1 72 ? -5.531 23.812 6.469 1 95.69 72 ARG A CA 1
ATOM 582 C C . ARG A 1 72 ? -5.512 24.328 5.031 1 95.69 72 ARG A C 1
ATOM 584 O O . ARG A 1 72 ? -5.133 23.594 4.117 1 95.69 72 ARG A O 1
ATOM 591 N N . PRO A 1 73 ? -5.816 25.562 4.844 1 95.75 73 PRO A N 1
ATOM 592 C CA . PRO A 1 73 ? -5.859 26.125 3.492 1 95.75 73 PRO A CA 1
ATOM 593 C C . PRO A 1 73 ? -4.508 26.062 2.785 1 95.75 73 PRO A C 1
ATOM 595 O O . PRO A 1 73 ? -4.453 26 1.554 1 95.75 73 PRO A O 1
ATOM 598 N N . ASP A 1 74 ? -3.467 26.016 3.5 1 94.44 74 ASP A N 1
ATOM 599 C CA . ASP A 1 74 ? -2.127 25.938 2.926 1 94.44 74 ASP A CA 1
ATOM 600 C C . ASP A 1 74 ? -1.915 24.625 2.189 1 94.44 74 ASP A C 1
ATOM 602 O O . ASP A 1 74 ? -1.183 24.562 1.199 1 94.44 74 ASP A O 1
ATOM 606 N N . LEU A 1 75 ? -2.533 23.562 2.674 1 94.75 75 LEU A N 1
ATOM 607 C CA . LEU A 1 75 ? -2.418 22.266 2.006 1 94.75 75 LEU A CA 1
ATOM 608 C C . LEU A 1 75 ? -3.168 22.281 0.677 1 94.75 75 LEU A C 1
ATOM 610 O O . LEU A 1 75 ? -2.76 21.609 -0.274 1 94.75 75 LEU A O 1
ATOM 614 N N . TRP A 1 76 ? -4.246 23.016 0.639 1 93.94 76 TRP A N 1
ATOM 615 C CA . TRP A 1 76 ? -4.953 23.156 -0.629 1 93.94 76 TRP A CA 1
ATOM 616 C C . TRP A 1 76 ? -4.102 23.906 -1.652 1 93.94 76 TRP A C 1
ATOM 618 O O . TRP A 1 76 ? -4.082 23.547 -2.832 1 93.94 76 TRP A O 1
ATOM 628 N N . ASP A 1 77 ? -3.443 24.922 -1.193 1 93.38 77 ASP A N 1
ATOM 629 C CA . ASP A 1 77 ? -2.523 25.641 -2.074 1 93.38 77 ASP A CA 1
ATOM 630 C C . ASP A 1 77 ? -1.463 24.703 -2.639 1 93.38 77 ASP A C 1
ATOM 632 O O . ASP A 1 77 ? -1.127 24.781 -3.822 1 93.38 77 ASP A O 1
ATOM 636 N N . LEU A 1 78 ? -0.957 23.859 -1.806 1 91.19 78 LEU A N 1
ATOM 637 C CA . LEU A 1 78 ? 0.025 22.859 -2.232 1 91.19 78 LEU A CA 1
ATOM 638 C C . LEU A 1 78 ? -0.576 21.906 -3.262 1 91.19 78 LEU A C 1
ATOM 640 O O . LEU A 1 78 ? 0.094 21.531 -4.223 1 91.19 78 LEU A O 1
ATOM 644 N N . TYR A 1 79 ? -1.852 21.516 -3.023 1 93.38 79 TYR A N 1
ATOM 645 C CA . TYR A 1 79 ? -2.541 20.641 -3.965 1 93.38 79 TYR A CA 1
ATOM 646 C C . TYR A 1 79 ? -2.625 21.281 -5.344 1 93.38 79 TYR A C 1
ATOM 648 O O . TYR A 1 79 ? -2.334 20.641 -6.355 1 93.38 79 TYR A O 1
ATOM 656 N N . VAL A 1 80 ? -2.98 22.547 -5.363 1 89.5 80 VAL A N 1
ATOM 657 C CA . VAL A 1 80 ? -3.131 23.266 -6.621 1 89.5 80 VAL A CA 1
ATOM 658 C C . VAL A 1 80 ? -1.778 23.391 -7.32 1 89.5 80 VAL A C 1
ATOM 660 O O . VAL A 1 80 ? -1.683 23.188 -8.531 1 89.5 80 VAL A O 1
ATOM 663 N N . GLU A 1 81 ? -0.764 23.641 -6.582 1 87.31 81 GLU A N 1
ATOM 664 C CA . GLU A 1 81 ? 0.579 23.828 -7.121 1 87.31 81 GLU A CA 1
ATOM 665 C C . GLU A 1 81 ? 1.12 22.531 -7.719 1 87.31 81 GLU A C 1
ATOM 667 O O . GLU A 1 81 ? 1.822 22.562 -8.734 1 87.31 81 GLU A O 1
ATOM 672 N N . HIS A 1 82 ? 0.805 21.406 -7.094 1 89.5 82 HIS A N 1
ATOM 673 C CA . HIS A 1 82 ? 1.395 20.141 -7.5 1 89.5 82 HIS A CA 1
ATOM 674 C C . HIS A 1 82 ? 0.319 19.141 -7.898 1 89.5 82 HIS A C 1
ATOM 676 O O . HIS A 1 82 ? 0.459 17.938 -7.648 1 89.5 82 HIS A O 1
ATOM 682 N N . ARG A 1 83 ? -0.763 19.609 -8.461 1 86.44 83 ARG A N 1
ATOM 683 C CA . ARG A 1 83 ? -1.938 18.797 -8.75 1 86.44 83 ARG A CA 1
ATOM 684 C C . ARG A 1 83 ? -1.565 17.578 -9.594 1 86.44 83 ARG A C 1
ATOM 686 O O . ARG A 1 83 ? -2.051 16.484 -9.344 1 86.44 83 ARG A O 1
ATOM 693 N N . TYR A 1 84 ? -0.694 17.734 -10.547 1 85.19 84 TYR A N 1
ATOM 694 C CA . TYR A 1 84 ? -0.32 16.625 -11.43 1 85.19 84 TYR A CA 1
ATOM 695 C C . TYR A 1 84 ? 0.443 15.555 -10.672 1 85.19 84 TYR A C 1
ATOM 697 O O . TYR A 1 84 ? 0.26 14.359 -10.922 1 85.19 84 TYR A O 1
ATOM 705 N N . ALA A 1 85 ? 1.336 15.961 -9.797 1 86.81 85 ALA A N 1
ATOM 706 C CA . ALA A 1 85 ? 2.068 15 -8.977 1 86.81 85 ALA A CA 1
ATOM 707 C C . ALA A 1 85 ? 1.114 14.141 -8.156 1 86.81 85 ALA A C 1
ATOM 709 O O . ALA A 1 85 ? 1.278 12.922 -8.078 1 86.81 85 ALA A O 1
ATOM 710 N N . PHE A 1 86 ? 0.045 14.727 -7.645 1 90.31 86 PHE A N 1
ATOM 711 C CA . PHE A 1 86 ? -0.901 14 -6.809 1 90.31 86 PHE A CA 1
ATOM 712 C C . PHE A 1 86 ? -1.766 13.07 -7.648 1 90.31 86 PHE A C 1
ATOM 714 O O . PHE A 1 86 ? -2.135 11.984 -7.203 1 90.31 86 PHE A O 1
ATOM 721 N N . GLU A 1 87 ? -2.053 13.539 -8.82 1 87.56 87 GLU A N 1
ATOM 722 C CA . GLU A 1 87 ? -2.789 12.672 -9.734 1 87.56 87 GLU A CA 1
ATOM 723 C C . GLU A 1 87 ? -1.978 11.43 -10.094 1 87.56 87 GLU A C 1
ATOM 725 O O . GLU A 1 87 ? -2.516 10.32 -10.133 1 87.56 87 GLU A O 1
ATOM 730 N N . VAL A 1 88 ? -0.713 11.672 -10.375 1 85.69 88 VAL A N 1
ATOM 731 C CA . VAL A 1 88 ? 0.165 10.547 -10.688 1 85.69 88 VAL A CA 1
ATOM 732 C C . VAL A 1 88 ? 0.263 9.617 -9.484 1 85.69 88 VAL A C 1
ATOM 734 O O . VAL A 1 88 ? 0.247 8.391 -9.633 1 85.69 88 VAL A O 1
ATOM 737 N N . MET A 1 89 ? 0.354 10.117 -8.242 1 89.69 89 MET A N 1
ATOM 738 C CA . MET A 1 89 ? 0.395 9.305 -7.027 1 89.69 89 MET A CA 1
ATOM 739 C C . MET A 1 89 ? -0.854 8.438 -6.91 1 89.69 89 MET A C 1
ATOM 741 O O . MET A 1 89 ? -0.762 7.246 -6.613 1 89.69 89 MET A O 1
ATOM 745 N N . GLU A 1 90 ? -2.01 9.062 -7.188 1 87 90 GLU A N 1
ATOM 746 C CA . GLU A 1 90 ? -3.262 8.312 -7.109 1 87 90 GLU A CA 1
ATOM 747 C C . GLU A 1 90 ? -3.303 7.195 -8.148 1 87 90 GLU A C 1
ATOM 749 O O . GLU A 1 90 ? -3.75 6.086 -7.855 1 87 90 GLU A O 1
ATOM 754 N N . ASP A 1 91 ? -2.836 7.551 -9.305 1 84.62 91 ASP A N 1
ATOM 755 C CA . ASP A 1 91 ? -2.787 6.551 -10.359 1 84.62 91 ASP A CA 1
ATOM 756 C C . ASP A 1 91 ? -1.88 5.383 -9.977 1 84.62 91 ASP A C 1
ATOM 758 O O . ASP A 1 91 ? -2.203 4.223 -10.234 1 84.62 91 ASP A O 1
ATOM 762 N N . ALA A 1 92 ? -0.713 5.719 -9.477 1 84.12 92 ALA A N 1
ATOM 763 C CA . ALA A 1 92 ? 0.232 4.695 -9.039 1 84.12 92 ALA A CA 1
ATOM 764 C C . ALA A 1 92 ? -0.391 3.791 -7.977 1 84.12 92 ALA A C 1
ATOM 766 O O . ALA A 1 92 ? -0.181 2.576 -7.988 1 84.12 92 ALA A O 1
ATOM 767 N N . TYR A 1 93 ? -1.199 4.367 -7.129 1 84.69 93 TYR A N 1
ATOM 768 C CA . TYR A 1 93 ? -1.872 3.623 -6.07 1 84.69 93 TYR A CA 1
ATOM 769 C C . TYR A 1 93 ? -2.959 2.721 -6.641 1 84.69 93 TYR A C 1
ATOM 771 O O . TYR A 1 93 ? -2.994 1.522 -6.352 1 84.69 93 TYR A O 1
ATOM 779 N N . ILE A 1 94 ? -3.773 3.209 -7.445 1 78.31 94 ILE A N 1
ATOM 780 C CA . ILE A 1 94 ? -4.879 2.463 -8.039 1 78.31 94 ILE A CA 1
ATOM 781 C C . ILE A 1 94 ? -4.34 1.418 -9.008 1 78.31 94 ILE A C 1
ATOM 783 O O . ILE A 1 94 ? -4.832 0.289 -9.055 1 78.31 94 ILE A O 1
ATO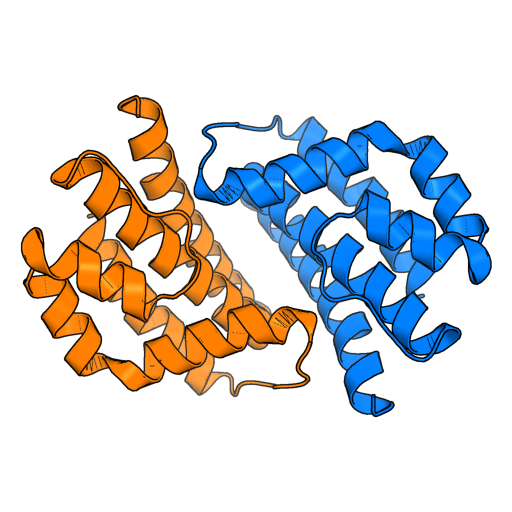M 787 N N . GLY A 1 95 ? -3.309 1.791 -9.719 1 75.44 95 GLY A N 1
ATOM 788 C CA . GLY A 1 95 ? -2.752 0.946 -10.766 1 75.44 95 GLY A CA 1
ATOM 789 C C . GLY A 1 95 ? -1.8 -0.109 -10.234 1 75.44 95 GLY A C 1
ATOM 790 O O . GLY A 1 95 ? -1.469 -1.064 -10.938 1 75.44 95 GLY A O 1
ATOM 791 N N . ALA A 1 96 ? -1.27 0.218 -9.086 1 73.12 96 ALA A N 1
ATOM 792 C CA . ALA A 1 96 ? -0.287 -0.713 -8.539 1 73.12 96 ALA A CA 1
ATOM 793 C C . ALA A 1 96 ? -0.794 -2.15 -8.609 1 73.12 96 ALA A C 1
ATOM 795 O O . ALA A 1 96 ? -0.002 -3.092 -8.695 1 73.12 96 ALA A O 1
ATOM 796 N N . ARG A 1 97 ? -2.033 -2.273 -8.766 1 63.25 97 ARG A N 1
ATOM 797 C CA . ARG A 1 97 ? -2.625 -3.607 -8.75 1 63.25 97 ARG A CA 1
ATOM 798 C C . ARG A 1 97 ? -3.088 -4.02 -10.141 1 63.25 97 ARG A C 1
ATOM 800 O O . ARG A 1 97 ? -3.4 -5.188 -10.383 1 63.25 97 ARG A O 1
ATOM 807 N N . TYR A 1 98 ? -3.061 -3.023 -10.977 1 62.5 98 TYR A N 1
ATOM 808 C CA . TYR A 1 98 ? -3.725 -3.412 -12.211 1 62.5 98 TYR A CA 1
ATOM 809 C C . TYR A 1 98 ? -2.99 -2.855 -13.422 1 62.5 98 TYR A C 1
ATOM 811 O O . TYR A 1 98 ? -3.117 -3.383 -14.531 1 62.5 98 TYR A O 1
ATOM 819 N N . LEU A 1 99 ? -2.369 -1.873 -13.211 1 61.06 99 LEU A N 1
ATOM 820 C CA . LEU A 1 99 ? -1.994 -1.136 -14.414 1 61.06 99 LEU A CA 1
ATOM 821 C C . LEU A 1 99 ? -0.494 -1.235 -14.672 1 61.06 99 LEU A C 1
ATOM 823 O O . LEU A 1 99 ? 0.311 -0.963 -13.773 1 61.06 99 LEU A O 1
ATOM 827 N N . PRO A 1 100 ? -0.261 -1.666 -15.797 1 61.41 100 PRO A N 1
ATOM 828 C CA . PRO A 1 100 ? 1.125 -1.771 -16.266 1 61.41 100 PRO A CA 1
ATOM 829 C C . PRO A 1 100 ? 1.807 -0.412 -16.391 1 61.41 100 PRO A C 1
ATOM 831 O O . PRO A 1 100 ? 2.707 -0.249 -17.219 1 61.41 100 PRO A O 1
ATOM 834 N N . ARG A 1 101 ? 1.425 0.405 -15.68 1 63.28 101 ARG A N 1
ATOM 835 C CA . ARG A 1 101 ? 2.105 1.683 -15.867 1 63.28 101 ARG A CA 1
ATOM 836 C C . ARG A 1 101 ? 3.439 1.705 -15.125 1 63.28 101 ARG A C 1
ATOM 838 O O . ARG A 1 101 ? 3.518 1.31 -13.961 1 63.28 101 ARG A O 1
ATOM 845 N N . ARG A 1 102 ? 4.484 1.911 -15.977 1 74.19 102 ARG A N 1
ATOM 846 C CA . ARG A 1 102 ? 5.816 2.121 -15.414 1 74.19 102 ARG A CA 1
ATOM 847 C C . ARG A 1 102 ? 6.168 3.604 -15.375 1 74.19 102 ARG A C 1
ATOM 849 O O . ARG A 1 102 ? 5.824 4.352 -16.297 1 74.19 102 ARG A O 1
ATOM 856 N N . TYR A 1 103 ? 6.594 4.043 -14.242 1 72.94 103 TYR A N 1
ATOM 857 C CA . TYR A 1 103 ? 7.004 5.438 -14.109 1 72.94 103 TYR A CA 1
ATOM 858 C C . TYR A 1 103 ? 8.516 5.578 -14.273 1 72.94 103 TYR A C 1
ATOM 860 O O . TYR A 1 103 ? 9.273 4.688 -13.891 1 72.94 103 TYR A O 1
ATOM 868 N N . ALA A 1 104 ? 8.875 6.711 -14.938 1 74 104 ALA A N 1
ATOM 869 C CA . ALA A 1 104 ? 10.297 7.047 -14.984 1 74 104 ALA A CA 1
ATOM 870 C C . ALA A 1 104 ? 10.82 7.422 -13.602 1 74 104 ALA A C 1
ATOM 872 O O . ALA A 1 104 ? 10.07 7.918 -12.758 1 74 104 ALA A O 1
ATOM 873 N N . ARG A 1 105 ? 12.102 7.117 -13.422 1 80.75 105 ARG A N 1
ATOM 874 C CA . ARG A 1 105 ? 12.727 7.398 -12.133 1 80.75 105 ARG A CA 1
ATOM 875 C C . ARG A 1 105 ? 12.578 8.875 -11.766 1 80.75 105 ARG A C 1
ATOM 877 O O . ARG A 1 105 ? 12.305 9.203 -10.617 1 80.75 105 ARG A O 1
ATOM 884 N N . ASP A 1 106 ? 12.773 9.703 -12.719 1 81.06 106 ASP A N 1
ATOM 885 C CA . ASP A 1 106 ? 12.695 11.133 -12.445 1 81.06 106 ASP A CA 1
ATOM 886 C C . ASP A 1 106 ? 11.297 11.539 -11.992 1 81.06 106 ASP A C 1
ATOM 888 O O . ASP A 1 106 ? 11.141 12.43 -11.164 1 81.06 106 ASP A O 1
ATOM 892 N N . VAL A 1 107 ? 10.297 10.859 -12.539 1 80.12 107 VAL A N 1
ATOM 893 C CA . VAL A 1 107 ? 8.922 11.109 -12.102 1 80.12 107 VAL A CA 1
ATOM 894 C C . VAL A 1 107 ? 8.758 10.711 -10.641 1 80.12 107 VAL A C 1
ATOM 896 O O . VAL A 1 107 ? 8.281 11.5 -9.82 1 80.12 107 VAL A O 1
ATOM 899 N N . ALA A 1 108 ? 9.188 9.555 -10.312 1 81.12 108 ALA A N 1
ATOM 900 C CA . ALA A 1 108 ? 9.055 9.062 -8.945 1 81.12 108 ALA A CA 1
ATOM 901 C C . ALA A 1 108 ? 9.836 9.945 -7.973 1 81.12 108 ALA A C 1
ATOM 903 O O . ALA A 1 108 ? 9.391 10.18 -6.844 1 81.12 108 ALA A O 1
ATOM 904 N N . GLU A 1 109 ? 10.969 10.461 -8.398 1 84.25 109 GLU A N 1
ATOM 905 C CA . GLU A 1 109 ? 11.742 11.375 -7.562 1 84.25 109 GLU A CA 1
ATOM 906 C C . GLU A 1 109 ? 10.984 12.672 -7.312 1 84.25 109 GLU A C 1
ATOM 908 O O . GLU A 1 109 ? 11.008 13.211 -6.207 1 84.25 109 GLU A O 1
ATOM 913 N N . GLY A 1 110 ? 10.352 13.141 -8.359 1 84.94 110 GLY A N 1
ATOM 914 C CA . GLY A 1 110 ? 9.5 14.312 -8.211 1 84.94 110 GLY A CA 1
ATOM 915 C C . GLY A 1 110 ? 8.344 14.086 -7.25 1 84.94 110 GLY A C 1
ATOM 916 O O . GLY A 1 110 ? 8.031 14.961 -6.434 1 84.94 110 GLY A O 1
ATOM 917 N N . LEU A 1 111 ? 7.715 12.906 -7.383 1 87.75 111 LEU A N 1
ATOM 918 C CA . LEU A 1 111 ? 6.625 12.555 -6.477 1 87.75 111 LEU A CA 1
ATOM 919 C C . LEU A 1 111 ? 7.109 12.539 -5.027 1 87.75 111 LEU A C 1
ATOM 921 O O . LEU A 1 111 ? 6.41 13.016 -4.129 1 87.75 111 LEU A O 1
ATOM 925 N N . LEU A 1 112 ? 8.305 11.961 -4.809 1 89.81 112 LEU A N 1
ATOM 926 C CA . LEU A 1 112 ? 8.859 11.883 -3.461 1 89.81 112 LEU A CA 1
ATOM 927 C C . LEU A 1 112 ? 9.078 13.273 -2.875 1 89.81 112 LEU A C 1
ATOM 929 O O . LEU A 1 112 ? 8.773 13.508 -1.703 1 89.81 112 LEU A O 1
ATOM 933 N N . GLU A 1 113 ? 9.586 14.18 -3.695 1 89.62 113 GLU A N 1
ATOM 934 C CA . GLU A 1 113 ? 9.805 15.547 -3.223 1 89.62 113 GLU A CA 1
ATOM 935 C C . GLU A 1 113 ? 8.492 16.219 -2.83 1 89.62 113 GLU A C 1
ATOM 937 O O . GLU A 1 113 ? 8.414 16.891 -1.802 1 89.62 113 GLU A O 1
ATOM 942 N N . VAL A 1 114 ? 7.531 16.094 -3.621 1 92.69 114 VAL A N 1
ATOM 943 C CA . VAL A 1 114 ? 6.223 16.672 -3.342 1 92.69 114 VAL A CA 1
ATOM 944 C C . VAL A 1 114 ? 5.633 16.031 -2.084 1 92.69 114 VAL A C 1
ATOM 946 O O . VAL A 1 114 ? 5.074 16.734 -1.231 1 92.69 114 VAL A O 1
ATOM 949 N N . ALA A 1 115 ? 5.746 14.664 -2.045 1 92.31 115 ALA A N 1
ATOM 950 C CA . ALA A 1 115 ? 5.238 13.961 -0.873 1 92.31 115 ALA A CA 1
ATOM 951 C C . ALA A 1 115 ? 5.945 14.422 0.397 1 92.31 115 ALA A C 1
ATOM 953 O O . ALA A 1 115 ? 5.309 14.602 1.438 1 92.31 115 ALA A O 1
ATOM 954 N N . LYS A 1 116 ? 7.234 14.625 0.312 1 90.94 116 LYS A N 1
ATOM 955 C CA . LYS A 1 116 ? 7.996 15.133 1.451 1 90.94 116 LYS A CA 1
ATOM 956 C C . LYS A 1 116 ? 7.484 16.5 1.893 1 90.94 116 LYS A C 1
ATOM 958 O O . LYS A 1 116 ? 7.289 16.734 3.086 1 90.94 116 LYS A O 1
ATOM 963 N N . GLU A 1 117 ? 7.375 17.328 0.934 1 90.12 117 GLU A N 1
ATOM 964 C CA . GLU A 1 117 ? 6.867 18.672 1.231 1 90.12 117 GLU A CA 1
ATOM 965 C C . GLU A 1 117 ? 5.512 18.594 1.925 1 90.12 117 GLU A C 1
ATOM 967 O O . GLU A 1 117 ? 5.289 19.281 2.93 1 90.12 117 GLU A O 1
ATOM 972 N N . LEU A 1 118 ? 4.547 17.812 1.387 1 91.5 118 LEU A N 1
ATOM 973 C CA . LEU A 1 118 ? 3.213 17.688 1.964 1 91.5 118 LEU A CA 1
ATOM 974 C C . LEU A 1 118 ? 3.283 17.141 3.383 1 91.5 118 LEU A C 1
ATOM 976 O O . LEU A 1 118 ? 2.66 17.672 4.297 1 91.5 118 LEU A O 1
ATOM 980 N N . VAL A 1 119 ? 4.074 16.031 3.596 1 90.12 119 VAL A N 1
ATOM 981 C CA . VAL A 1 119 ? 4.133 15.367 4.891 1 90.12 119 VAL A CA 1
ATOM 982 C C . VAL A 1 119 ? 4.77 16.297 5.926 1 90.12 119 VAL A C 1
ATOM 984 O O . VAL A 1 119 ? 4.309 16.375 7.066 1 90.12 119 VAL A O 1
ATOM 987 N N . LYS A 1 120 ? 5.809 16.984 5.473 1 86.38 120 LYS A N 1
ATOM 988 C CA . LYS A 1 120 ? 6.445 17.938 6.371 1 86.38 120 LYS A CA 1
ATOM 989 C C . LYS A 1 120 ? 5.473 19.047 6.77 1 86.38 120 LYS A C 1
ATOM 991 O O . LYS A 1 120 ? 5.402 19.422 7.941 1 86.38 120 LYS A O 1
ATOM 996 N N . ARG A 1 121 ? 4.766 19.562 5.848 1 85.19 121 ARG A N 1
ATOM 997 C CA . ARG A 1 121 ? 3.812 20.641 6.105 1 85.19 121 ARG A CA 1
ATOM 998 C C . ARG A 1 121 ? 2.646 20.141 6.957 1 85.19 121 ARG A C 1
ATOM 1000 O O . ARG A 1 121 ? 2.193 20.844 7.863 1 85.19 121 ARG A O 1
ATOM 1007 N N . ALA A 1 122 ? 2.148 19.016 6.633 1 88.94 122 ALA A N 1
ATOM 1008 C CA . ALA A 1 122 ? 0.949 18.469 7.27 1 88.94 122 ALA A CA 1
ATOM 1009 C C . ALA A 1 122 ? 1.262 17.922 8.664 1 88.94 122 ALA A C 1
ATOM 1011 O O . ALA A 1 122 ? 0.462 18.078 9.586 1 88.94 122 ALA A O 1
ATOM 1012 N N . CYS A 1 123 ? 2.434 17.266 8.797 1 88 123 CYS A N 1
ATOM 1013 C CA . CYS A 1 123 ? 2.699 16.484 9.992 1 88 123 CYS A CA 1
ATOM 1014 C C . CYS A 1 123 ? 3.84 17.094 10.805 1 88 123 CYS A C 1
ATOM 1016 O O . CYS A 1 123 ? 4.113 16.656 11.922 1 88 123 CYS A O 1
ATOM 1018 N N . GLY A 1 124 ? 4.633 17.906 10.195 1 78.06 124 GLY A N 1
ATOM 1019 C CA . GLY A 1 124 ? 5.762 18.5 10.891 1 78.06 124 GLY A CA 1
ATOM 1020 C C . GLY A 1 124 ? 5.352 19.422 12.023 1 78.06 124 GLY A C 1
ATOM 1021 O O . GLY A 1 124 ? 4.191 19.828 12.102 1 78.06 124 GLY A O 1
ATOM 1022 N N . MET B 1 1 ? -7.059 -9.133 -20.453 1 64.56 1 MET B N 1
ATOM 1023 C CA . MET B 1 1 ? -5.793 -8.547 -20 1 64.56 1 MET B CA 1
ATOM 1024 C C . MET B 1 1 ? -4.633 -9.078 -20.844 1 64.56 1 MET B C 1
ATOM 1026 O O . MET B 1 1 ? -4.578 -10.266 -21.156 1 64.56 1 MET B O 1
ATOM 1030 N N . GLY B 1 2 ? -3.766 -7.953 -21.25 1 73.69 2 GLY B N 1
ATOM 1031 C CA . GLY B 1 2 ? -2.664 -8.398 -22.094 1 73.69 2 GLY B CA 1
ATOM 1032 C C . GLY B 1 2 ? -1.556 -9.078 -21.312 1 73.69 2 GLY B C 1
ATOM 1033 O O . GLY B 1 2 ? -1.492 -8.961 -20.078 1 73.69 2 GLY B O 1
ATOM 1034 N N . ARG B 1 3 ? -0.892 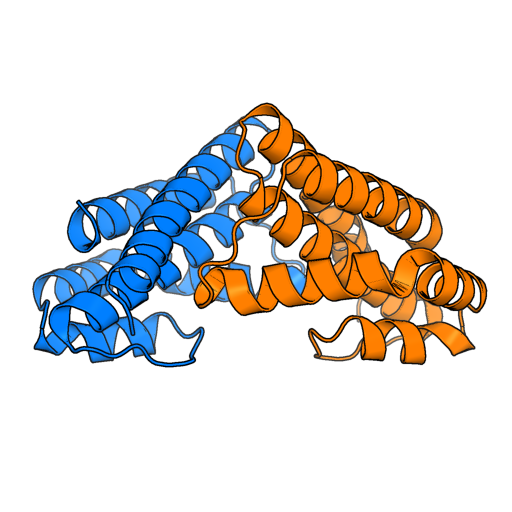-9.984 -21.891 1 79.12 3 ARG B N 1
ATOM 1035 C CA . ARG B 1 3 ? 0.21 -10.742 -21.312 1 79.12 3 ARG B CA 1
ATOM 1036 C C . ARG B 1 3 ? 1.16 -9.828 -20.547 1 79.12 3 ARG B C 1
ATOM 1038 O O . ARG B 1 3 ? 1.648 -10.188 -19.469 1 79.12 3 ARG B O 1
ATOM 1045 N N . GLU B 1 4 ? 1.33 -8.68 -21.078 1 80.5 4 GLU B N 1
ATOM 1046 C CA . GLU B 1 4 ? 2.244 -7.73 -20.438 1 80.5 4 GLU B CA 1
ATOM 1047 C C . GLU B 1 4 ? 1.696 -7.254 -19.094 1 80.5 4 GLU B C 1
ATOM 1049 O O . GLU B 1 4 ? 2.443 -7.133 -18.125 1 80.5 4 GLU B O 1
ATOM 1054 N N . GLU B 1 5 ? 0.41 -7.098 -19.078 1 79.56 5 GLU B N 1
ATOM 1055 C CA . GLU B 1 5 ? -0.231 -6.652 -17.844 1 79.56 5 GLU B CA 1
ATOM 1056 C C . GLU B 1 5 ? -0.147 -7.723 -16.766 1 79.56 5 GLU B C 1
ATOM 1058 O O . GLU B 1 5 ? 0.099 -7.414 -15.594 1 79.56 5 GLU B O 1
ATOM 1063 N N . VAL B 1 6 ? -0.246 -8.883 -17.266 1 87.06 6 VAL B N 1
ATOM 1064 C CA . VAL B 1 6 ? -0.218 -10.008 -16.328 1 87.06 6 VAL B CA 1
ATOM 1065 C C . VAL B 1 6 ? 1.175 -10.141 -15.719 1 87.06 6 VAL B C 1
ATOM 1067 O O . VAL B 1 6 ? 1.312 -10.375 -14.516 1 87.06 6 VAL B O 1
ATOM 1070 N N . GLU B 1 7 ? 2.172 -9.938 -16.531 1 90.19 7 GLU B N 1
ATOM 1071 C CA . GLU B 1 7 ? 3.541 -10.078 -16.047 1 90.19 7 GLU B CA 1
ATOM 1072 C C . GLU B 1 7 ? 3.904 -8.953 -15.078 1 90.19 7 GLU B C 1
ATOM 1074 O O . GLU B 1 7 ? 4.734 -9.133 -14.188 1 90.19 7 GLU B O 1
ATOM 1079 N N . ILE B 1 8 ? 3.281 -7.832 -15.203 1 88.88 8 ILE B N 1
ATOM 1080 C CA . ILE B 1 8 ? 3.521 -6.703 -14.312 1 88.88 8 ILE B CA 1
ATOM 1081 C C . ILE B 1 8 ? 3.062 -7.055 -12.898 1 88.88 8 ILE B C 1
ATOM 1083 O O . ILE B 1 8 ? 3.709 -6.68 -11.922 1 88.88 8 ILE B O 1
ATOM 1087 N N . LEU B 1 9 ? 1.939 -7.797 -12.812 1 90.06 9 LEU B N 1
ATOM 1088 C CA . LEU B 1 9 ? 1.455 -8.234 -11.508 1 90.06 9 LEU B CA 1
ATOM 1089 C C . LEU B 1 9 ? 2.506 -9.086 -10.797 1 90.06 9 LEU B C 1
ATOM 1091 O O . LEU B 1 9 ? 2.77 -8.891 -9.609 1 90.06 9 LEU B O 1
ATOM 1095 N N . ARG B 1 10 ? 3.104 -9.969 -11.562 1 91.88 10 ARG B N 1
ATOM 1096 C CA . ARG B 1 10 ? 4.141 -10.852 -11.039 1 91.88 10 ARG B CA 1
ATOM 1097 C C . ARG B 1 10 ? 5.359 -10.055 -10.586 1 91.88 10 ARG B C 1
ATOM 1099 O O . ARG B 1 10 ? 5.867 -10.258 -9.484 1 91.88 10 ARG B O 1
ATOM 1106 N N . GLU B 1 11 ? 5.797 -9.156 -11.398 1 91.25 11 GLU B N 1
ATOM 1107 C CA . GLU B 1 11 ? 6.965 -8.336 -11.086 1 91.25 11 GLU B CA 1
ATOM 1108 C C . GLU B 1 11 ? 6.734 -7.504 -9.836 1 91.25 11 GLU B C 1
ATOM 1110 O O . GLU B 1 11 ? 7.617 -7.406 -8.977 1 91.25 11 GLU B O 1
ATOM 1115 N N . ARG B 1 12 ? 5.613 -6.973 -9.727 1 91.81 12 ARG B N 1
ATOM 1116 C CA . ARG B 1 12 ? 5.293 -6.133 -8.578 1 91.81 12 ARG B CA 1
ATOM 1117 C C . ARG B 1 12 ? 5.168 -6.965 -7.309 1 91.81 12 ARG B C 1
ATOM 1119 O O . ARG B 1 12 ? 5.523 -6.508 -6.223 1 91.81 12 ARG B O 1
ATOM 1126 N N . ALA B 1 13 ? 4.617 -8.164 -7.414 1 92.75 13 ALA B N 1
ATOM 1127 C CA . ALA B 1 13 ? 4.555 -9.047 -6.254 1 92.75 13 ALA B CA 1
ATOM 1128 C C . ALA B 1 13 ? 5.941 -9.281 -5.668 1 92.75 13 ALA B C 1
ATOM 1130 O O . ALA B 1 13 ? 6.141 -9.156 -4.457 1 92.75 13 ALA B O 1
ATOM 1131 N N . PHE B 1 14 ? 6.902 -9.516 -6.551 1 93.06 14 PHE B N 1
ATOM 1132 C CA . PHE B 1 14 ? 8.273 -9.742 -6.105 1 93.06 14 PHE B CA 1
ATOM 1133 C C . PHE B 1 14 ? 8.883 -8.453 -5.559 1 93.06 14 PHE B C 1
ATOM 1135 O O . PHE B 1 14 ? 9.625 -8.484 -4.578 1 93.06 14 PHE B O 1
ATOM 1142 N N . ALA B 1 15 ? 8.586 -7.344 -6.188 1 92.25 15 ALA B N 1
ATOM 1143 C CA . ALA B 1 15 ? 9.109 -6.059 -5.734 1 92.25 15 ALA B CA 1
ATOM 1144 C C . ALA B 1 15 ? 8.602 -5.727 -4.332 1 92.25 15 ALA B C 1
ATOM 1146 O O . ALA B 1 15 ? 9.359 -5.215 -3.498 1 92.25 15 ALA B O 1
ATOM 1147 N N . PHE B 1 16 ? 7.316 -6.031 -4.062 1 93.69 16 PHE B N 1
ATOM 1148 C CA . PHE B 1 16 ? 6.77 -5.773 -2.736 1 93.69 16 PHE B CA 1
ATOM 1149 C C . PHE B 1 16 ? 7.391 -6.711 -1.706 1 93.69 16 PHE B C 1
ATOM 1151 O O . PHE B 1 16 ? 7.578 -6.328 -0.549 1 93.69 16 PHE B O 1
ATOM 1158 N N . LEU B 1 17 ? 7.75 -7.941 -2.098 1 92.25 17 LEU B N 1
ATOM 1159 C CA . LEU B 1 17 ? 8.461 -8.836 -1.189 1 92.25 17 LEU B CA 1
ATOM 1160 C C . LEU B 1 17 ? 9.82 -8.258 -0.814 1 92.25 17 LEU B C 1
ATOM 1162 O O . LEU B 1 17 ? 10.219 -8.281 0.355 1 92.25 17 LEU B O 1
ATOM 1166 N N . GLU B 1 18 ? 10.484 -7.754 -1.811 1 93.19 18 GLU B N 1
ATOM 1167 C CA . GLU B 1 18 ? 11.773 -7.125 -1.561 1 93.19 18 GLU B CA 1
ATOM 1168 C C . GLU B 1 18 ? 11.633 -5.914 -0.646 1 93.19 18 GLU B C 1
ATOM 1170 O O . GLU B 1 18 ? 12.453 -5.703 0.248 1 93.19 18 GLU B O 1
ATOM 1175 N N . ALA B 1 19 ? 10.617 -5.141 -0.904 1 92.88 19 ALA B N 1
ATOM 1176 C CA . ALA B 1 19 ? 10.352 -3.988 -0.048 1 92.88 19 ALA B CA 1
ATOM 1177 C C . ALA B 1 19 ? 10.086 -4.422 1.39 1 92.88 19 ALA B C 1
ATOM 1179 O O . ALA B 1 19 ? 10.539 -3.777 2.336 1 92.88 19 ALA B O 1
ATOM 1180 N N . ALA B 1 20 ? 9.312 -5.523 1.579 1 91.81 20 ALA B N 1
ATOM 1181 C CA . ALA B 1 20 ? 9.023 -6.043 2.914 1 91.81 20 ALA B CA 1
ATOM 1182 C C . ALA B 1 20 ? 10.312 -6.426 3.641 1 91.81 20 ALA B C 1
ATOM 1184 O O . ALA B 1 20 ? 10.469 -6.137 4.828 1 91.81 20 ALA B O 1
ATOM 1185 N N . GLU B 1 21 ? 11.188 -7.051 2.912 1 90.94 21 GLU B N 1
ATOM 1186 C CA . GLU B 1 21 ? 12.477 -7.418 3.48 1 90.94 21 GLU B CA 1
ATOM 1187 C C . GLU B 1 21 ? 13.266 -6.18 3.912 1 90.94 21 GLU B C 1
ATOM 1189 O O . GLU B 1 21 ? 13.836 -6.152 5.004 1 90.94 21 GLU B O 1
ATOM 1194 N N . ASP B 1 22 ? 13.312 -5.129 3.041 1 92.75 22 ASP B N 1
ATOM 1195 C CA . ASP B 1 22 ? 13.984 -3.873 3.354 1 92.75 22 ASP B CA 1
ATOM 1196 C C . ASP B 1 22 ? 13.375 -3.217 4.59 1 92.75 22 ASP B C 1
ATOM 1198 O O . ASP B 1 22 ? 14.094 -2.666 5.426 1 92.75 22 ASP B O 1
ATOM 1202 N N . ASP B 1 23 ? 12.039 -3.291 4.695 1 91.88 23 ASP B N 1
ATOM 1203 C CA . ASP B 1 23 ? 11.336 -2.695 5.828 1 91.88 23 ASP B CA 1
ATOM 1204 C C . ASP B 1 23 ? 11.75 -3.361 7.141 1 91.88 23 ASP B C 1
ATOM 1206 O O . ASP B 1 23 ? 11.977 -2.682 8.141 1 91.88 23 ASP B O 1
ATOM 1210 N N . LEU B 1 24 ? 11.812 -4.664 7.113 1 88.5 24 LEU B N 1
ATOM 1211 C CA . LEU B 1 24 ? 12.203 -5.387 8.32 1 88.5 24 LEU B CA 1
ATOM 1212 C C . LEU B 1 24 ? 13.633 -5.051 8.727 1 88.5 24 LEU B C 1
ATOM 1214 O O . LEU B 1 24 ? 13.922 -4.859 9.906 1 88.5 24 LEU B O 1
ATOM 1218 N N . ARG B 1 25 ? 14.5 -4.941 7.734 1 90.75 25 ARG B N 1
ATOM 1219 C CA . ARG B 1 25 ? 15.883 -4.578 8 1 90.75 25 ARG B CA 1
ATOM 1220 C C . ARG B 1 25 ? 15.977 -3.186 8.609 1 90.75 25 ARG B C 1
ATOM 1222 O O . ARG B 1 25 ? 16.812 -2.939 9.484 1 90.75 25 ARG B O 1
ATOM 1229 N N . ALA B 1 26 ? 15.125 -2.262 8.18 1 91 26 ALA B N 1
ATOM 1230 C CA . ALA B 1 26 ? 15.141 -0.872 8.633 1 91 26 ALA B CA 1
ATOM 1231 C C . ALA B 1 26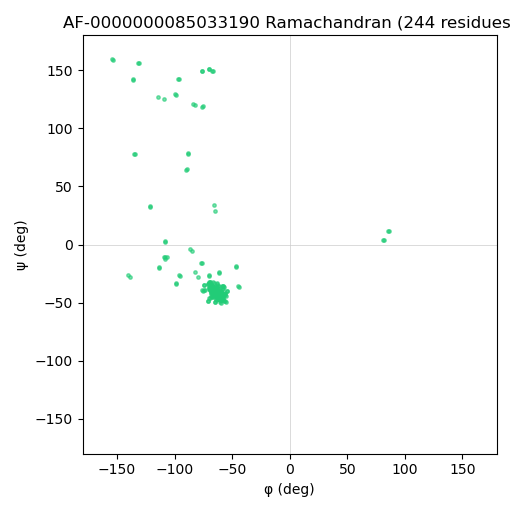 ? 14.32 -0.701 9.906 1 91 26 ALA B C 1
ATOM 1233 O O . ALA B 1 26 ? 14.25 0.398 10.469 1 91 26 ALA B O 1
ATOM 1234 N N . GLY B 1 27 ? 13.641 -1.773 10.398 1 89.75 27 GLY B N 1
ATOM 1235 C CA . GLY B 1 27 ? 12.875 -1.714 11.633 1 89.75 27 GLY B CA 1
ATOM 1236 C C . GLY B 1 27 ? 11.461 -1.195 11.438 1 89.75 27 GLY B C 1
ATOM 1237 O O . GLY B 1 27 ? 10.773 -0.876 12.406 1 89.75 27 GLY B O 1
ATOM 1238 N N . ARG B 1 28 ? 10.977 -1.068 10.203 1 90.06 28 ARG B N 1
ATOM 1239 C CA . ARG B 1 28 ? 9.609 -0.659 9.898 1 90.06 28 ARG B CA 1
ATOM 1240 C C . ARG B 1 28 ? 8.68 -1.864 9.836 1 90.06 28 ARG B C 1
ATOM 1242 O O . ARG B 1 28 ? 8.227 -2.256 8.758 1 90.06 28 ARG B O 1
ATOM 1249 N N . VAL B 1 29 ? 8.312 -2.324 10.953 1 87.62 29 VAL B N 1
ATOM 1250 C CA . VAL B 1 29 ? 7.656 -3.617 11.109 1 87.62 29 VAL B CA 1
ATOM 1251 C C . VAL B 1 29 ? 6.242 -3.551 10.539 1 87.62 29 VAL B C 1
ATOM 1253 O O . VAL B 1 29 ? 5.832 -4.434 9.781 1 87.62 29 VAL B O 1
ATOM 1256 N N . ASP B 1 30 ? 5.531 -2.531 10.859 1 87.44 30 ASP B N 1
ATOM 1257 C CA . ASP B 1 30 ? 4.156 -2.393 10.383 1 87.44 30 ASP B CA 1
ATOM 1258 C C . ASP B 1 30 ? 4.105 -2.285 8.859 1 87.44 30 ASP B C 1
ATOM 1260 O O . ASP B 1 30 ? 3.23 -2.869 8.219 1 87.44 30 ASP B O 1
ATOM 1264 N N . ILE B 1 31 ? 5.016 -1.562 8.289 1 90.88 31 ILE B N 1
ATOM 1265 C CA . ILE B 1 31 ? 5.066 -1.371 6.84 1 90.88 31 ILE B CA 1
ATOM 1266 C C . ILE B 1 31 ? 5.434 -2.688 6.16 1 90.88 31 ILE B C 1
ATOM 1268 O O . ILE B 1 31 ? 4.945 -2.984 5.066 1 90.88 31 ILE B O 1
ATOM 1272 N N . ALA B 1 32 ? 6.301 -3.477 6.855 1 90.81 32 ALA B N 1
ATOM 1273 C CA . ALA B 1 32 ? 6.664 -4.789 6.324 1 90.81 32 ALA B CA 1
ATOM 1274 C C . ALA B 1 32 ? 5.43 -5.676 6.168 1 90.81 32 ALA B C 1
ATOM 1276 O O . ALA B 1 32 ? 5.254 -6.328 5.137 1 90.81 32 ALA B O 1
ATOM 1277 N N . ALA B 1 33 ? 4.609 -5.672 7.203 1 89 33 ALA B N 1
ATOM 1278 C CA . ALA B 1 33 ? 3.389 -6.469 7.148 1 89 33 ALA B CA 1
ATOM 1279 C C . ALA B 1 33 ? 2.477 -5.996 6.02 1 89 33 ALA B C 1
ATOM 1281 O O . ALA B 1 33 ? 1.89 -6.812 5.305 1 89 33 ALA B O 1
ATOM 1282 N N . PHE B 1 34 ? 2.346 -4.68 5.82 1 92 34 PHE B N 1
ATOM 1283 C CA . PHE B 1 34 ? 1.583 -4.082 4.73 1 92 34 PHE B CA 1
ATOM 1284 C C . PHE B 1 34 ? 2.104 -4.555 3.381 1 92 34 PHE B C 1
ATOM 1286 O O . PHE B 1 34 ? 1.321 -4.938 2.508 1 92 34 PHE B O 1
ATOM 1293 N N . HIS B 1 35 ? 3.42 -4.582 3.234 1 94.12 35 HIS B N 1
ATOM 1294 C CA . HIS B 1 35 ? 4.016 -4.977 1.964 1 94.12 35 HIS B CA 1
ATOM 1295 C C . HIS B 1 35 ? 3.832 -6.469 1.707 1 94.12 35 HIS B C 1
ATOM 1297 O O . HIS B 1 35 ? 3.676 -6.891 0.559 1 94.12 35 HIS B O 1
ATOM 1303 N N . CYS B 1 36 ? 3.859 -7.266 2.752 1 91.81 36 CYS B N 1
ATOM 1304 C CA . CYS B 1 36 ? 3.564 -8.68 2.586 1 91.81 36 CYS B CA 1
ATOM 1305 C C . CYS B 1 36 ? 2.164 -8.883 2.02 1 91.81 36 CYS B C 1
ATOM 1307 O O . CYS B 1 36 ? 1.965 -9.703 1.123 1 91.81 36 CYS B O 1
ATOM 1309 N N . GLU B 1 37 ? 1.229 -8.117 2.605 1 92.25 37 GLU B N 1
ATOM 1310 C CA . GLU B 1 37 ? -0.138 -8.195 2.102 1 92.25 37 GLU B CA 1
ATOM 1311 C C . GLU B 1 37 ? -0.203 -7.836 0.621 1 92.25 37 GLU B C 1
ATOM 1313 O O . GLU B 1 37 ? -0.826 -8.547 -0.17 1 92.25 37 GLU B O 1
ATOM 1318 N N . GLN B 1 38 ? 0.433 -6.746 0.199 1 92.94 38 GLN B N 1
ATOM 1319 C CA . GLN B 1 38 ? 0.446 -6.309 -1.192 1 92.94 38 GLN B CA 1
ATOM 1320 C C . GLN B 1 38 ? 1.06 -7.375 -2.098 1 92.94 38 GLN B C 1
ATOM 1322 O O . GLN B 1 38 ? 0.543 -7.645 -3.184 1 92.94 38 GLN B O 1
ATOM 1327 N N . ALA B 1 39 ? 2.182 -7.977 -1.64 1 92.81 39 ALA B N 1
ATOM 1328 C CA . ALA B 1 39 ? 2.85 -9.016 -2.416 1 92.81 39 ALA B CA 1
ATOM 1329 C C . ALA B 1 39 ? 1.924 -10.211 -2.645 1 92.81 39 ALA B C 1
ATOM 1331 O O . ALA B 1 39 ? 1.791 -10.695 -3.77 1 92.81 39 ALA B O 1
ATOM 1332 N N . VAL B 1 40 ? 1.255 -10.625 -1.601 1 93.62 40 VAL B N 1
ATOM 1333 C CA . VAL B 1 40 ? 0.376 -11.789 -1.664 1 93.62 40 VAL B CA 1
ATOM 1334 C C . VAL B 1 40 ? -0.816 -11.484 -2.568 1 93.62 40 VAL B C 1
ATOM 1336 O O . VAL B 1 40 ? -1.191 -12.305 -3.408 1 93.62 40 VAL B O 1
ATOM 1339 N N . GLN B 1 41 ? -1.422 -10.352 -2.426 1 94 41 GLN B N 1
ATOM 1340 C CA . GLN B 1 41 ? -2.564 -9.93 -3.234 1 94 41 GLN B CA 1
ATOM 1341 C C . GLN B 1 41 ? -2.221 -9.945 -4.719 1 94 41 GLN B C 1
ATOM 1343 O O . GLN B 1 41 ? -2.957 -10.523 -5.527 1 94 41 GLN B O 1
ATOM 1348 N N . LEU B 1 42 ? -1.083 -9.359 -5.086 1 93.25 42 LEU B N 1
ATOM 1349 C CA . LEU B 1 42 ? -0.683 -9.258 -6.484 1 93.25 42 LEU B CA 1
ATOM 1350 C C . LEU B 1 42 ? -0.328 -10.625 -7.051 1 93.25 42 LEU B C 1
ATOM 1352 O O . LEU B 1 42 ? -0.593 -10.906 -8.219 1 93.25 42 LEU B O 1
ATOM 1356 N N . ALA B 1 43 ? 0.313 -11.477 -6.211 1 94.06 43 ALA B N 1
ATOM 1357 C CA . ALA B 1 43 ? 0.625 -12.836 -6.645 1 94.06 43 ALA B CA 1
ATOM 1358 C C . ALA B 1 43 ? -0.647 -13.609 -6.977 1 94.06 43 ALA B C 1
ATOM 1360 O O . ALA B 1 43 ? -0.709 -14.305 -7.992 1 94.06 43 ALA B O 1
ATOM 1361 N N . LEU B 1 44 ? -1.65 -13.484 -6.156 1 94.81 44 LEU B N 1
ATOM 1362 C CA . LEU B 1 44 ? -2.914 -14.172 -6.395 1 94.81 44 LEU B CA 1
ATOM 1363 C C . LEU B 1 44 ? -3.605 -13.625 -7.637 1 94.81 44 LEU B C 1
ATOM 1365 O O . LEU B 1 44 ? -4.16 -14.391 -8.43 1 94.81 44 LEU B O 1
ATOM 1369 N N . LYS B 1 45 ? -3.578 -12.344 -7.824 1 93.62 45 LYS B N 1
ATOM 1370 C CA . LYS B 1 45 ? -4.164 -11.734 -9.008 1 93.62 45 LYS B CA 1
ATOM 1371 C C . LYS B 1 45 ? -3.434 -12.18 -10.273 1 93.62 45 LYS B C 1
ATOM 1373 O O . LYS B 1 45 ? -4.051 -12.352 -11.328 1 93.62 45 LYS B O 1
ATOM 1378 N N . TYR B 1 46 ? -2.131 -12.32 -10.109 1 93 46 TYR B N 1
ATOM 1379 C CA . TYR B 1 46 ? -1.345 -12.844 -11.219 1 93 46 TYR B CA 1
ATOM 1380 C C . TYR B 1 46 ? -1.827 -14.234 -11.625 1 93 46 TYR B C 1
ATOM 1382 O O . TYR B 1 46 ? -2.041 -14.5 -12.812 1 93 46 TYR B O 1
ATOM 1390 N N . VAL B 1 47 ? -2.006 -15.109 -10.664 1 94.31 47 VAL B N 1
ATOM 1391 C CA . VAL B 1 47 ? -2.447 -16.484 -10.914 1 94.31 47 VAL B CA 1
ATOM 1392 C C . VAL B 1 47 ? -3.822 -16.469 -11.578 1 94.31 47 VAL B C 1
ATOM 1394 O O . VAL B 1 47 ? -4.062 -17.203 -12.539 1 94.31 47 VAL B O 1
ATOM 1397 N N . LEU B 1 48 ? -4.707 -15.672 -11.062 1 94.25 48 LEU B N 1
ATOM 1398 C CA . LEU B 1 48 ? -6.066 -15.609 -11.594 1 94.25 48 LEU B CA 1
ATOM 1399 C C . LEU B 1 48 ? -6.066 -15.055 -13.016 1 94.25 48 LEU B C 1
ATOM 1401 O O . LEU B 1 48 ? -6.742 -15.594 -13.898 1 94.25 48 LEU B O 1
ATOM 1405 N N . ALA B 1 49 ? -5.312 -14.031 -13.219 1 91.81 49 ALA B N 1
ATOM 1406 C CA 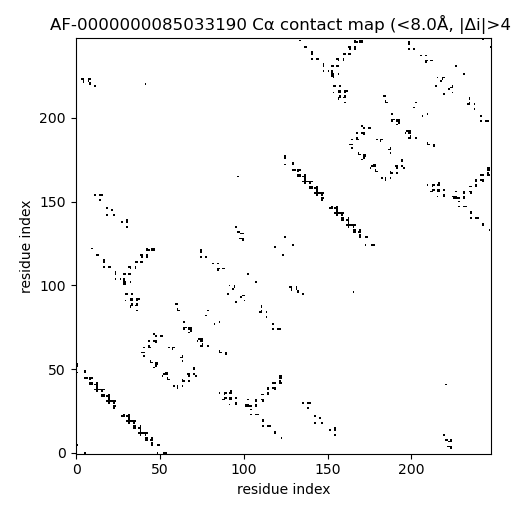. ALA B 1 49 ? -5.207 -13.453 -14.555 1 91.81 49 ALA B CA 1
ATOM 1407 C C . ALA B 1 49 ? -4.645 -14.469 -15.547 1 91.81 49 ALA B C 1
ATOM 1409 O O . ALA B 1 49 ? -5.156 -14.609 -16.656 1 91.81 49 ALA B O 1
ATOM 1410 N N . ARG B 1 50 ? -3.613 -15.156 -15.086 1 92.19 50 ARG B N 1
ATOM 1411 C CA . ARG B 1 50 ? -2.9 -16.078 -15.961 1 92.19 50 ARG B CA 1
ATOM 1412 C C . ARG B 1 50 ? -3.717 -17.344 -16.203 1 92.19 50 ARG B C 1
ATOM 1414 O O . ARG B 1 50 ? -3.771 -17.844 -17.328 1 92.19 50 ARG B O 1
ATOM 1421 N N . GLU B 1 51 ? -4.355 -17.797 -15.18 1 92.69 51 GLU B N 1
ATOM 1422 C CA . GLU B 1 51 ? -4.988 -19.109 -15.25 1 92.69 51 GLU B CA 1
ATOM 1423 C C . GLU B 1 51 ? -6.48 -18.984 -15.547 1 92.69 51 GLU B C 1
ATOM 1425 O O . GLU B 1 51 ? -7.07 -19.875 -16.156 1 92.69 51 GLU B O 1
ATOM 1430 N N . ALA B 1 52 ? -7.102 -17.953 -15.062 1 89.88 52 ALA B N 1
ATOM 1431 C CA . ALA B 1 52 ? -8.547 -17.812 -15.219 1 89.88 52 ALA B CA 1
ATOM 1432 C C . ALA B 1 52 ? -8.883 -16.719 -16.219 1 89.88 52 ALA B C 1
ATOM 1434 O O . ALA B 1 52 ? -10.039 -16.594 -16.641 1 89.88 52 ALA B O 1
ATOM 1435 N N . GLY B 1 53 ? -7.941 -15.914 -16.641 1 89.31 53 GLY B N 1
ATOM 1436 C CA . GLY B 1 53 ? -8.141 -14.883 -17.641 1 89.31 53 GLY B CA 1
ATOM 1437 C C . GLY B 1 53 ? -8.742 -13.609 -17.062 1 89.31 53 GLY B C 1
ATOM 1438 O O . GLY B 1 53 ? -9.148 -12.719 -17.812 1 89.31 53 GLY B O 1
ATOM 1439 N N . TYR B 1 54 ? -8.883 -13.664 -15.758 1 86.19 54 TYR B N 1
ATOM 1440 C CA . TYR B 1 54 ? -9.375 -12.469 -15.078 1 86.19 54 TYR B CA 1
ATOM 1441 C C . TYR B 1 54 ? -8.898 -12.438 -13.625 1 86.19 54 TYR B C 1
ATOM 1443 O O . TYR B 1 54 ? -8.383 -13.43 -13.109 1 86.19 54 TYR B O 1
ATOM 1451 N N . PHE B 1 55 ? -8.922 -11.234 -13.055 1 84.94 55 PHE B N 1
ATOM 1452 C CA . PHE B 1 55 ? -8.758 -11.156 -11.602 1 84.94 55 PHE B CA 1
ATOM 1453 C C . PHE B 1 55 ? -9.75 -10.172 -10.992 1 84.94 55 PHE B C 1
ATOM 1455 O O . PHE B 1 55 ? -10.109 -9.172 -11.625 1 84.94 55 PHE B O 1
ATOM 1462 N N . PRO B 1 56 ? -10.234 -10.523 -9.859 1 84.56 56 PRO B N 1
ATOM 1463 C CA . PRO B 1 56 ? -11.234 -9.68 -9.195 1 84.56 56 PRO B CA 1
ATOM 1464 C C . PRO B 1 56 ? -10.648 -8.367 -8.672 1 84.56 56 PRO B C 1
ATOM 1466 O O . PRO B 1 56 ? -9.453 -8.297 -8.375 1 84.56 56 PRO B O 1
ATOM 1469 N N . HIS B 1 57 ? -11.578 -7.371 -8.648 1 81.62 57 HIS B N 1
ATOM 1470 C CA . HIS B 1 57 ? -11.211 -6.09 -8.062 1 81.62 57 HIS B CA 1
ATOM 1471 C C . HIS B 1 57 ? -11.523 -6.062 -6.566 1 81.62 57 HIS B C 1
ATOM 1473 O O . HIS B 1 57 ? -12.438 -5.359 -6.133 1 81.62 57 HIS B O 1
ATOM 1479 N N . THR B 1 58 ? -10.875 -6.879 -5.852 1 83.31 58 THR B N 1
ATOM 1480 C CA . THR B 1 58 ? -11.016 -6.938 -4.398 1 83.31 58 THR B CA 1
ATOM 1481 C C . THR B 1 58 ? -9.641 -6.926 -3.725 1 83.31 58 THR B C 1
ATOM 1483 O O . THR B 1 58 ? -8.641 -7.309 -4.332 1 83.31 58 THR B O 1
ATOM 1486 N N . HIS B 1 59 ? -9.688 -6.473 -2.463 1 83.88 59 HIS B N 1
ATOM 1487 C CA . HIS B 1 59 ? -8.477 -6.504 -1.648 1 83.88 59 HIS B CA 1
ATOM 1488 C C . HIS B 1 59 ? -8.57 -7.574 -0.567 1 83.88 59 HIS B C 1
ATOM 1490 O O . HIS B 1 59 ? -7.652 -7.727 0.243 1 83.88 59 HIS B O 1
ATOM 1496 N N . SER B 1 60 ? -9.641 -8.281 -0.58 1 89.31 60 SER B N 1
ATOM 1497 C CA . SER B 1 60 ? -9.789 -9.367 0.382 1 89.31 60 SER B CA 1
ATOM 1498 C C . SER B 1 60 ? -8.938 -10.57 -0.012 1 89.31 60 SER B C 1
ATOM 1500 O O . SER B 1 60 ? -9.211 -11.219 -1.025 1 89.31 60 SER B O 1
ATOM 1502 N N . LEU B 1 61 ? -7.988 -10.938 0.887 1 93.19 61 LEU B N 1
ATOM 1503 C CA . LEU B 1 61 ? -7.129 -12.086 0.604 1 93.19 61 LEU B CA 1
ATOM 1504 C C . LEU B 1 61 ? -7.941 -13.375 0.584 1 93.19 61 LEU B C 1
ATOM 1506 O O . LEU B 1 61 ? -7.738 -14.227 -0.284 1 93.19 61 LEU B O 1
ATOM 1510 N N . ARG B 1 62 ? -8.875 -13.484 1.508 1 91.88 62 ARG B N 1
ATOM 1511 C CA . ARG B 1 62 ? -9.711 -14.68 1.549 1 91.88 62 ARG B CA 1
ATOM 1512 C C . ARG B 1 62 ? -10.445 -14.883 0.228 1 91.88 62 ARG B C 1
ATOM 1514 O O . ARG B 1 62 ? -10.445 -15.984 -0.328 1 91.88 62 ARG B O 1
ATOM 1521 N N . ARG B 1 63 ? -11 -13.836 -0.265 1 94.44 63 ARG B N 1
ATOM 1522 C CA . ARG B 1 63 ? -11.742 -13.922 -1.52 1 94.44 63 ARG B CA 1
ATOM 1523 C C . ARG B 1 63 ? -10.82 -14.297 -2.676 1 94.44 63 ARG B C 1
ATOM 1525 O O . ARG B 1 63 ? -11.188 -15.109 -3.529 1 94.44 63 ARG B O 1
ATOM 1532 N N . LEU B 1 64 ? -9.695 -13.734 -2.717 1 94.5 64 LEU B N 1
ATOM 1533 C CA . LEU B 1 64 ? -8.742 -14.031 -3.775 1 94.5 64 LEU B CA 1
ATOM 1534 C C . LEU B 1 64 ? -8.32 -15.5 -3.723 1 94.5 64 LEU B C 1
ATOM 1536 O O . LEU B 1 64 ? -8.234 -16.156 -4.758 1 94.5 64 LEU B O 1
ATOM 1540 N N . PHE B 1 65 ? -8.078 -16 -2.514 1 94.81 65 PHE B N 1
ATOM 1541 C CA . PHE B 1 65 ? -7.738 -17.406 -2.355 1 94.81 65 PHE B CA 1
ATOM 1542 C C . PHE B 1 65 ? -8.883 -18.297 -2.82 1 94.81 65 PHE B C 1
ATOM 1544 O O . PHE B 1 65 ? -8.664 -19.297 -3.5 1 94.81 65 PHE B O 1
ATOM 1551 N N . GLU B 1 66 ? -10.062 -17.969 -2.445 1 95.31 66 GLU B N 1
ATOM 1552 C CA . GLU B 1 66 ? -11.234 -18.75 -2.83 1 95.31 66 GLU B CA 1
ATOM 1553 C C . GLU B 1 66 ? -11.375 -18.828 -4.348 1 95.31 66 GLU B C 1
ATOM 1555 O O . GLU B 1 66 ? -11.648 -19.891 -4.898 1 95.31 66 GLU B O 1
ATOM 1560 N N . GLU B 1 67 ? -11.18 -17.734 -4.996 1 94.38 67 GLU B N 1
ATOM 1561 C CA . GLU B 1 67 ? -11.273 -17.703 -6.453 1 94.38 67 GLU B CA 1
ATOM 1562 C C . GLU B 1 67 ? -10.148 -18.5 -7.105 1 94.38 67 GLU B C 1
ATOM 1564 O O . GLU B 1 67 ? -10.352 -19.141 -8.141 1 94.38 67 GLU B O 1
ATOM 1569 N N . ALA B 1 68 ? -8.992 -18.422 -6.488 1 94.81 68 ALA B N 1
ATOM 1570 C CA . ALA B 1 68 ? -7.828 -19.109 -7.055 1 94.81 68 ALA B CA 1
ATOM 1571 C C . ALA B 1 68 ? -7.895 -20.609 -6.801 1 94.81 68 ALA B C 1
ATOM 1573 O O . ALA B 1 68 ? -7.176 -21.375 -7.438 1 94.81 68 ALA B O 1
ATOM 1574 N N . ARG B 1 69 ? -8.75 -20.984 -5.871 1 94.94 69 ARG B N 1
ATOM 1575 C CA . ARG B 1 69 ? -8.828 -22.375 -5.434 1 94.94 69 ARG B CA 1
ATOM 1576 C C . ARG B 1 69 ? -9.133 -23.297 -6.605 1 94.94 69 ARG B C 1
ATOM 1578 O O . ARG B 1 69 ? -8.602 -24.406 -6.676 1 94.94 69 ARG B O 1
ATOM 1585 N N . GLU B 1 70 ? -9.891 -22.891 -7.488 1 93 70 GLU B N 1
ATOM 1586 C CA . GLU B 1 70 ? -10.328 -23.719 -8.609 1 93 70 GLU B CA 1
ATOM 1587 C C . GLU B 1 70 ? -9.164 -24.031 -9.547 1 93 70 GLU B C 1
ATOM 1589 O O . GLU B 1 70 ? -9.039 -25.141 -10.047 1 93 70 GLU B O 1
ATOM 1594 N N . VAL B 1 71 ? -8.391 -23.109 -9.797 1 94.69 71 VAL B N 1
ATOM 1595 C CA . VAL B 1 71 ? -7.348 -23.266 -10.805 1 94.69 71 VAL B CA 1
ATOM 1596 C C . VAL B 1 71 ? -6.035 -23.656 -10.133 1 94.69 71 VAL B C 1
ATOM 1598 O O . VAL B 1 71 ? -5.16 -24.25 -10.766 1 94.69 71 VAL B O 1
ATOM 1601 N N . ARG B 1 72 ? -5.863 -23.297 -8.906 1 95.75 72 ARG B N 1
ATOM 1602 C CA . ARG B 1 72 ? -4.664 -23.609 -8.141 1 95.75 72 ARG B CA 1
ATOM 1603 C C . ARG B 1 72 ? -5.023 -24.109 -6.742 1 95.75 72 ARG B C 1
ATOM 1605 O O . ARG B 1 72 ? -4.855 -23.391 -5.758 1 95.75 72 ARG B O 1
ATOM 1612 N N . PRO B 1 73 ? -5.43 -25.344 -6.645 1 95.94 73 PRO B N 1
ATOM 1613 C CA . PRO B 1 73 ? -5.832 -25.891 -5.352 1 95.94 73 PRO B CA 1
ATOM 1614 C C . PRO B 1 73 ? -4.699 -25.891 -4.328 1 95.94 73 PRO B C 1
ATOM 1616 O O . PRO B 1 73 ? -4.949 -25.828 -3.123 1 95.94 73 PRO B O 1
ATOM 1619 N N . ASP B 1 74 ? -3.504 -25.891 -4.762 1 94.62 74 ASP B N 1
ATOM 1620 C CA . ASP B 1 74 ? -2.352 -25.875 -3.865 1 94.62 74 ASP B CA 1
ATOM 1621 C C . ASP B 1 74 ? -2.271 -24.562 -3.094 1 94.62 74 ASP B C 1
ATOM 1623 O O . ASP B 1 74 ? -1.809 -24.531 -1.952 1 94.62 74 ASP B O 1
ATOM 1627 N N . LEU B 1 75 ? -2.705 -23.469 -3.715 1 94.81 75 LEU B N 1
ATOM 1628 C CA . LEU B 1 75 ? -2.703 -22.188 -3.033 1 94.81 75 LEU B CA 1
ATOM 1629 C C . LEU B 1 75 ? -3.76 -22.156 -1.935 1 94.81 75 LEU B C 1
ATOM 1631 O O . LEU B 1 75 ? -3.572 -21.484 -0.909 1 94.81 75 LEU B O 1
ATOM 1635 N N . TRP B 1 76 ? -4.848 -22.859 -2.17 1 93.88 76 TRP B N 1
ATOM 1636 C CA . TRP B 1 76 ? -5.855 -22.953 -1.119 1 93.88 76 TRP B CA 1
ATOM 1637 C C . TRP B 1 76 ? -5.32 -23.719 0.079 1 93.88 76 TRP B C 1
ATOM 1639 O O . TRP B 1 76 ? -5.578 -23.359 1.229 1 93.88 76 TRP B O 1
ATOM 1649 N N . ASP B 1 77 ? -4.605 -24.781 -0.202 1 93.31 77 ASP B N 1
ATOM 1650 C CA . ASP B 1 77 ? -3.963 -25.516 0.875 1 93.31 77 ASP B CA 1
ATOM 1651 C C . ASP B 1 77 ? -3.037 -24.625 1.691 1 93.31 77 ASP B C 1
ATOM 1653 O O . ASP B 1 77 ? -3.01 -24.703 2.922 1 93.31 77 ASP B O 1
ATOM 1657 N N . LEU B 1 78 ? -2.307 -23.812 1.012 1 91.12 78 LEU B N 1
ATOM 1658 C CA . LEU B 1 78 ? -1.421 -22.859 1.676 1 91.12 78 LEU B CA 1
ATOM 1659 C C . LEU B 1 78 ? -2.217 -21.875 2.527 1 91.12 78 LEU B C 1
ATOM 1661 O O . LEU B 1 78 ? -1.791 -21.516 3.627 1 91.12 78 LEU B O 1
ATOM 1665 N N . TYR B 1 79 ? -3.379 -21.422 1.989 1 93.44 79 TYR B N 1
ATOM 1666 C CA . TYR B 1 79 ? -4.242 -20.516 2.734 1 93.44 79 TYR B CA 1
ATOM 1667 C C . TYR B 1 79 ? -4.695 -21.156 4.047 1 93.44 79 TYR B C 1
ATOM 1669 O O . TYR B 1 79 ? -4.637 -20.516 5.102 1 93.44 79 TYR B O 1
ATOM 1677 N N . VAL B 1 80 ? -5.094 -22.406 3.961 1 89.38 80 VAL B N 1
ATOM 1678 C CA . VAL B 1 80 ? -5.586 -23.109 5.137 1 89.38 80 VAL B CA 1
ATOM 1679 C C . VAL B 1 80 ? -4.457 -23.281 6.148 1 89.38 80 VAL B C 1
ATOM 1681 O O . VAL B 1 80 ? -4.66 -23.094 7.352 1 89.38 80 VAL B O 1
ATOM 1684 N N . GLU B 1 81 ? -3.303 -23.578 5.688 1 87.12 81 GLU B N 1
ATOM 1685 C CA . GLU B 1 81 ? -2.145 -23.828 6.547 1 87.12 81 GLU B CA 1
ATOM 1686 C C . GLU B 1 81 ? -1.718 -22.547 7.27 1 87.12 81 GLU B C 1
ATOM 1688 O O . GLU B 1 81 ? -1.292 -22.594 8.422 1 87.12 81 GLU B O 1
ATOM 1693 N N . HIS B 1 82 ? -1.814 -21.406 6.598 1 89.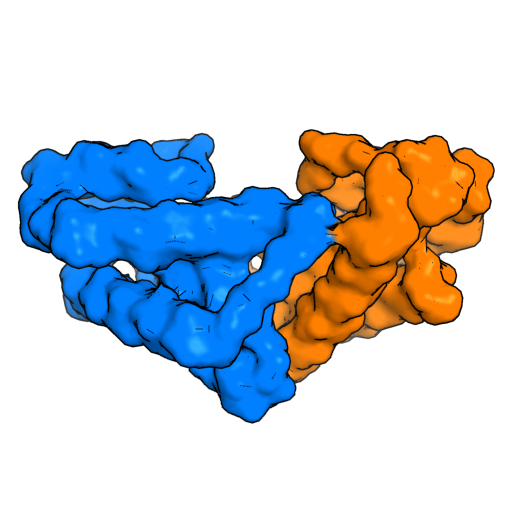19 82 HIS B N 1
ATOM 1694 C CA . HIS B 1 82 ? -1.294 -20.156 7.145 1 89.19 82 HIS B CA 1
ATOM 1695 C C . HIS B 1 82 ? -2.393 -19.109 7.266 1 89.19 82 HIS B C 1
ATOM 1697 O O . HIS B 1 82 ? -2.143 -17.922 7.066 1 89.19 82 HIS B O 1
ATOM 1703 N N . ARG B 1 83 ? -3.602 -19.531 7.531 1 86.5 83 ARG B N 1
ATOM 1704 C CA . ARG B 1 83 ? -4.777 -18.672 7.527 1 86.5 83 ARG B CA 1
ATOM 1705 C C . ARG B 1 83 ? -4.574 -17.469 8.438 1 86.5 83 ARG B C 1
ATOM 1707 O O . ARG B 1 83 ? -4.934 -16.344 8.086 1 86.5 83 ARG B O 1
ATOM 1714 N N . TYR B 1 84 ? -3.971 -17.656 9.586 1 84.94 84 TYR B N 1
ATOM 1715 C CA . TYR B 1 84 ? -3.781 -16.562 10.539 1 84.94 84 TYR B CA 1
ATOM 1716 C C . TYR B 1 84 ? -2.807 -15.523 10 1 84.94 84 TYR B C 1
ATOM 1718 O O . TYR B 1 84 ? -2.996 -14.32 10.195 1 84.94 84 TYR B O 1
ATOM 1726 N N . ALA B 1 85 ? -1.747 -15.977 9.359 1 86.62 85 ALA B N 1
ATOM 1727 C CA . ALA B 1 85 ? -0.793 -15.055 8.758 1 86.62 85 ALA B CA 1
ATOM 1728 C C . ALA B 1 85 ? -1.477 -14.156 7.727 1 86.62 85 ALA B C 1
ATOM 1730 O O . ALA B 1 85 ? -1.242 -12.945 7.695 1 86.62 85 ALA B O 1
ATOM 1731 N N . PHE B 1 86 ? -2.408 -14.703 6.965 1 90.31 86 PHE B N 1
ATOM 1732 C CA . PHE B 1 86 ? -3.086 -13.938 5.922 1 90.31 86 PHE B CA 1
ATOM 1733 C C . PHE B 1 86 ? -4.094 -12.969 6.527 1 90.31 86 PHE B C 1
ATOM 1735 O O . PHE B 1 86 ? -4.293 -11.867 6.008 1 90.31 86 PHE B O 1
ATOM 1742 N N . GLU B 1 87 ? -4.684 -13.414 7.594 1 87.31 87 GLU B N 1
ATOM 1743 C CA . GLU B 1 87 ? -5.586 -12.516 8.305 1 87.31 87 GLU B CA 1
ATOM 1744 C C . GLU B 1 87 ? -4.836 -11.305 8.859 1 87.31 87 GLU B C 1
ATOM 1746 O O . GLU B 1 87 ? -5.316 -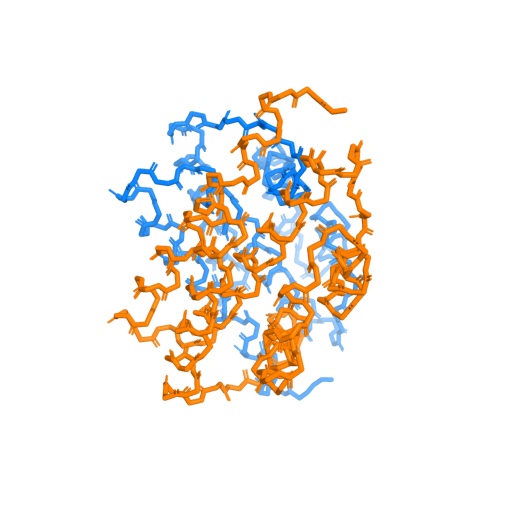10.172 8.766 1 87.31 87 GLU B O 1
ATOM 1751 N N . VAL B 1 88 ? -3.688 -11.594 9.438 1 85.62 88 VAL B N 1
ATOM 1752 C CA . VAL B 1 88 ? -2.865 -10.508 9.969 1 85.62 88 VAL B CA 1
ATOM 1753 C C . VAL B 1 88 ? -2.436 -9.586 8.828 1 85.62 88 VAL B C 1
ATOM 1755 O O . VAL B 1 88 ? -2.438 -8.359 8.977 1 85.62 88 VAL B O 1
ATOM 1758 N N . MET B 1 89 ? -2.068 -10.094 7.656 1 89.56 89 MET B N 1
ATOM 1759 C CA . MET B 1 89 ? -1.693 -9.297 6.492 1 89.56 89 MET B CA 1
ATOM 1760 C C . MET B 1 89 ? -2.836 -8.375 6.074 1 89.56 89 MET B C 1
ATOM 1762 O O . MET B 1 89 ? -2.623 -7.191 5.82 1 89.56 89 MET B O 1
ATOM 1766 N N . GLU B 1 90 ? -4.059 -8.953 6.055 1 86.75 90 GLU B N 1
ATOM 1767 C CA . GLU B 1 90 ? -5.219 -8.148 5.676 1 86.75 90 GLU B CA 1
ATOM 1768 C C . GLU B 1 90 ? -5.465 -7.027 6.68 1 86.75 90 GLU B C 1
ATOM 1770 O O . GLU B 1 90 ? -5.781 -5.902 6.293 1 86.75 90 GLU B O 1
ATOM 1775 N N . ASP B 1 91 ? -5.309 -7.395 7.902 1 84.5 91 ASP B N 1
ATOM 1776 C CA . ASP B 1 91 ? -5.48 -6.391 8.953 1 84.5 91 ASP B CA 1
ATOM 1777 C C . ASP B 1 91 ? -4.453 -5.27 8.812 1 84.5 91 ASP B C 1
ATOM 1779 O O . ASP B 1 91 ? -4.777 -4.094 8.992 1 84.5 91 ASP B O 1
ATOM 1783 N N . ALA B 1 92 ? -3.219 -5.656 8.617 1 84 92 ALA B N 1
AT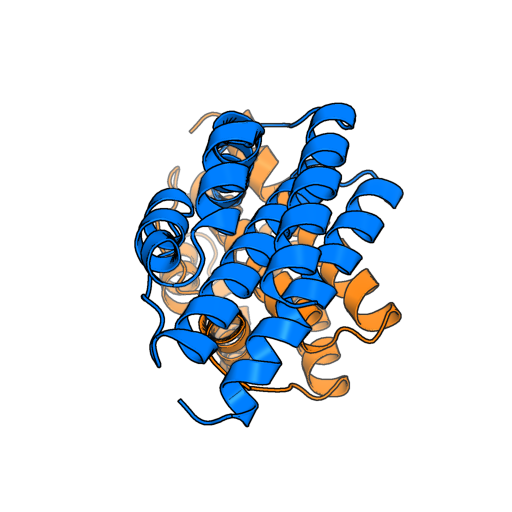OM 1784 C CA . ALA B 1 92 ? -2.152 -4.676 8.438 1 84 92 ALA B CA 1
ATOM 1785 C C . ALA B 1 92 ? -2.447 -3.754 7.258 1 84 92 ALA B C 1
ATOM 1787 O O . ALA B 1 92 ? -2.191 -2.549 7.328 1 84 92 ALA B O 1
ATOM 1788 N N . TYR B 1 93 ? -3.041 -4.293 6.23 1 84.62 93 TYR B N 1
ATOM 1789 C CA . TYR B 1 93 ? -3.395 -3.525 5.039 1 84.62 93 TYR B CA 1
ATOM 1790 C C . TYR B 1 93 ? -4.543 -2.564 5.332 1 84.62 93 TYR B C 1
ATOM 1792 O O . TYR B 1 93 ? -4.445 -1.369 5.039 1 84.62 93 TYR B O 1
ATOM 1800 N N . ILE B 1 94 ? -5.543 -2.994 5.914 1 78.25 94 ILE B N 1
ATOM 1801 C CA . ILE B 1 94 ? -6.719 -2.188 6.223 1 78.25 94 ILE B CA 1
ATOM 1802 C C . ILE B 1 94 ? -6.375 -1.167 7.305 1 78.25 94 ILE B C 1
ATOM 1804 O O . ILE B 1 94 ? -6.789 -0.008 7.23 1 78.25 94 ILE B O 1
ATOM 1808 N N . GLY B 1 95 ? -5.578 -1.596 8.258 1 75.31 95 GLY B N 1
ATOM 1809 C CA . GLY B 1 95 ? -5.238 -0.776 9.406 1 75.31 95 GLY B CA 1
ATOM 1810 C C . GLY B 1 95 ? -4.16 0.249 9.117 1 75.31 95 GLY B C 1
ATOM 1811 O O . GLY B 1 95 ? -4.012 1.229 9.844 1 75.31 95 GLY B O 1
ATOM 1812 N N . ALA B 1 96 ? -3.355 -0.143 8.172 1 71.88 96 ALA B N 1
ATOM 1813 C CA . ALA B 1 96 ? -2.26 0.773 7.859 1 71.88 96 ALA B CA 1
ATOM 1814 C C . ALA B 1 96 ? -2.764 2.207 7.73 1 71.88 96 ALA B C 1
ATOM 1816 O O . ALA B 1 96 ? -2.023 3.158 7.984 1 71.88 96 ALA B O 1
ATOM 1817 N N . ARG B 1 97 ? -4 2.312 7.531 1 62.94 97 ARG B N 1
ATOM 1818 C CA . ARG B 1 97 ? -4.566 3.639 7.312 1 62.94 97 ARG B CA 1
ATOM 1819 C C . ARG B 1 97 ? -5.387 4.09 8.516 1 62.94 97 ARG B C 1
ATOM 1821 O O . ARG B 1 97 ? -5.727 5.27 8.633 1 62.94 97 ARG B O 1
ATOM 1828 N N . TYR B 1 98 ? -5.605 3.109 9.344 1 61.91 98 TYR B N 1
ATOM 1829 C CA . TYR B 1 98 ? -6.59 3.523 10.336 1 61.91 98 TYR B CA 1
ATOM 1830 C C . TYR B 1 98 ? -6.207 3.027 11.727 1 61.91 98 TYR B C 1
ATOM 1832 O O . TYR B 1 98 ? -6.645 3.584 12.734 1 61.91 98 TYR B O 1
ATOM 1840 N N . LEU B 1 99 ? -5.555 2.027 11.734 1 60.81 99 LEU B N 1
ATOM 1841 C CA . LEU B 1 99 ? -5.531 1.333 13.016 1 60.81 99 LEU B CA 1
ATOM 1842 C C . LEU B 1 99 ? -4.125 1.335 13.609 1 60.81 99 LEU B C 1
ATOM 1844 O O . LEU B 1 99 ? -3.164 0.958 12.945 1 60.81 99 LEU B O 1
ATOM 1848 N N . PRO B 1 100 ? -4.117 1.773 14.758 1 61.25 100 PRO B N 1
ATOM 1849 C CA . PRO B 1 100 ? -2.875 1.807 15.539 1 61.25 100 PRO B CA 1
ATOM 1850 C C . PRO B 1 100 ? -2.336 0.412 15.852 1 61.25 100 PRO B C 1
ATOM 1852 O O . PRO B 1 100 ? -1.753 0.193 16.906 1 61.25 100 PRO B O 1
ATOM 1855 N N . ARG B 1 101 ? -2.514 -0.4 15.031 1 62.59 101 ARG B N 1
ATOM 1856 C CA . ARG B 1 101 ? -1.961 -1.697 15.406 1 62.59 101 ARG B CA 1
ATOM 1857 C C . ARG B 1 101 ? -0.48 -1.783 15.055 1 62.59 101 ARG B C 1
ATOM 1859 O O . ARG B 1 101 ? -0.077 -1.407 13.953 1 62.59 101 ARG B O 1
ATOM 1866 N N . ARG B 1 102 ? 0.304 -2.031 16.156 1 73.31 102 ARG B N 1
ATOM 1867 C CA . ARG B 1 102 ? 1.727 -2.295 15.977 1 73.31 102 ARG B CA 1
ATOM 1868 C C . ARG B 1 102 ? 2.016 -3.793 16.016 1 73.31 102 ARG B C 1
ATOM 1870 O O . ARG B 1 102 ? 1.412 -4.523 16.812 1 73.31 102 ARG B O 1
ATOM 1877 N N . TYR B 1 103 ? 2.707 -4.25 15.039 1 72.75 103 TYR B N 1
ATOM 1878 C CA . TYR B 1 103 ? 3.08 -5.66 15 1 72.75 103 TYR B CA 1
ATOM 1879 C C . TYR B 1 103 ? 4.492 -5.863 15.539 1 72.75 103 TYR B C 1
ATOM 1881 O O . TYR B 1 103 ? 5.363 -5.012 15.359 1 72.75 103 TYR B O 1
ATOM 1889 N N . ALA B 1 104 ? 4.637 -7.02 16.281 1 73.56 104 ALA B N 1
ATOM 1890 C CA . ALA B 1 104 ? 5.984 -7.418 16.672 1 73.56 104 ALA B CA 1
ATOM 1891 C C . ALA B 1 104 ? 6.824 -7.82 15.469 1 73.56 104 ALA B C 1
ATOM 1893 O O . ALA B 1 104 ? 6.285 -8.281 14.461 1 73.56 104 ALA B O 1
ATOM 1894 N N . ARG B 1 105 ? 8.117 -7.566 15.625 1 80.56 105 ARG B N 1
ATOM 1895 C CA . ARG B 1 105 ? 9.031 -7.883 14.531 1 80.56 105 ARG B CA 1
ATOM 1896 C C . ARG B 1 105 ? 8.922 -9.352 14.133 1 80.56 105 ARG B C 1
ATOM 1898 O O . ARG B 1 105 ? 8.938 -9.68 12.945 1 80.56 105 ARG B O 1
ATOM 1905 N N . ASP B 1 106 ? 8.836 -10.18 15.094 1 80.94 106 ASP B N 1
ATOM 1906 C CA . ASP B 1 106 ? 8.773 -11.609 14.805 1 80.94 106 ASP B CA 1
ATOM 1907 C C . ASP B 1 106 ? 7.516 -11.953 14.016 1 80.94 106 ASP B C 1
ATOM 1909 O O . ASP B 1 106 ? 7.539 -12.844 13.164 1 80.94 106 ASP B O 1
ATOM 1913 N N . VAL B 1 107 ? 6.438 -11.234 14.281 1 80 107 VAL B N 1
ATOM 1914 C CA . VAL B 1 107 ? 5.207 -11.438 13.516 1 80 107 VAL B CA 1
ATOM 1915 C C . VAL B 1 107 ? 5.43 -11.039 12.062 1 80 107 VAL B C 1
ATOM 1917 O O . VAL B 1 107 ? 5.141 -11.812 11.148 1 80 107 VAL B O 1
ATOM 1920 N N . ALA B 1 108 ? 5.965 -9.898 11.852 1 80.94 108 ALA B N 1
ATOM 1921 C CA . ALA B 1 108 ? 6.203 -9.414 10.5 1 80.94 108 ALA B CA 1
ATOM 1922 C C . ALA B 1 108 ? 7.164 -10.328 9.742 1 80.94 108 ALA B C 1
ATOM 1924 O O . ALA B 1 108 ? 7.008 -10.547 8.539 1 80.94 108 ALA B O 1
ATOM 1925 N N . GLU B 1 109 ? 8.141 -10.883 10.453 1 84 109 GLU B N 1
ATOM 1926 C CA . GLU B 1 109 ? 9.062 -11.836 9.836 1 84 109 GLU B CA 1
ATOM 1927 C C . GLU B 1 109 ? 8.336 -13.102 9.398 1 84 109 GLU B C 1
ATOM 1929 O O . GLU B 1 109 ? 8.617 -13.648 8.328 1 84 109 GLU B O 1
ATOM 1934 N N . GLY B 1 110 ? 7.445 -13.531 10.234 1 84.81 110 GLY B N 1
ATOM 1935 C CA . GLY B 1 110 ? 6.613 -14.672 9.867 1 84.81 110 GLY B CA 1
ATOM 1936 C C . GLY B 1 110 ? 5.746 -14.406 8.648 1 84.81 110 GLY B C 1
ATOM 1937 O O . GLY B 1 110 ? 5.613 -15.266 7.777 1 84.81 110 GLY B O 1
ATOM 1938 N N . LEU B 1 111 ? 5.145 -13.195 8.633 1 87.81 111 LEU B N 1
ATOM 1939 C CA . LEU B 1 111 ? 4.336 -12.805 7.48 1 87.81 111 LEU B CA 1
ATOM 1940 C C . LEU B 1 111 ? 5.164 -12.812 6.199 1 87.81 111 LEU B C 1
ATOM 1942 O O . LEU B 1 111 ? 4.691 -13.266 5.152 1 87.81 111 LEU B O 1
ATOM 1946 N N . LEU B 1 112 ? 6.406 -12.289 6.301 1 89.75 112 LEU B N 1
ATOM 1947 C CA . LEU B 1 112 ? 7.281 -12.242 5.137 1 89.75 112 LEU B CA 1
ATOM 1948 C C . LEU B 1 112 ? 7.578 -13.641 4.617 1 89.75 112 LEU B C 1
ATOM 1950 O O . LEU B 1 112 ? 7.57 -13.875 3.406 1 89.75 112 LEU B O 1
ATOM 1954 N N . GLU B 1 113 ? 7.828 -14.57 5.531 1 89.62 113 GLU B N 1
ATOM 1955 C CA . GLU B 1 113 ? 8.102 -15.938 5.121 1 89.62 113 GLU B CA 1
ATOM 1956 C C . GLU B 1 113 ? 6.902 -16.562 4.41 1 89.62 113 GLU B C 1
ATOM 1958 O O . GLU B 1 113 ? 7.059 -17.234 3.393 1 89.62 113 GLU B O 1
ATOM 1963 N N . VAL B 1 114 ? 5.785 -16.391 4.934 1 92.75 114 VAL B N 1
ATOM 1964 C CA . VAL B 1 114 ? 4.566 -16.906 4.332 1 92.75 114 VAL B CA 1
ATOM 1965 C C . VAL B 1 114 ? 4.336 -16.266 2.973 1 92.75 114 VAL B C 1
ATOM 1967 O O . VAL B 1 114 ? 3.98 -16.938 2.004 1 92.75 114 VAL B O 1
ATOM 1970 N N . ALA B 1 115 ? 4.512 -14.898 2.979 1 92.5 115 ALA B N 1
ATOM 1971 C CA . ALA B 1 115 ? 4.34 -14.18 1.718 1 92.5 115 ALA B CA 1
ATOM 1972 C C . ALA B 1 115 ? 5.32 -14.68 0.663 1 92.5 115 ALA B C 1
ATOM 1974 O O . ALA B 1 115 ? 4.957 -14.844 -0.504 1 92.5 115 ALA B O 1
ATOM 1975 N N . LYS B 1 116 ? 6.539 -14.938 1.058 1 91 116 LYS B N 1
ATOM 1976 C CA . LYS B 1 116 ? 7.539 -15.477 0.142 1 91 116 LYS B CA 1
ATOM 1977 C C . LYS B 1 116 ? 7.102 -16.828 -0.42 1 91 116 LYS B C 1
ATOM 1979 O O . LYS B 1 116 ? 7.199 -17.062 -1.625 1 91 116 LYS B O 1
ATOM 1984 N N . GLU B 1 117 ? 6.715 -17.641 0.474 1 90.19 117 GLU B N 1
ATOM 1985 C CA . GLU B 1 117 ? 6.246 -18.953 0.053 1 90.19 117 GLU B CA 1
ATOM 1986 C C . GLU B 1 117 ? 5.105 -18.844 -0.956 1 90.19 117 GLU B C 1
ATOM 1988 O O . GLU B 1 117 ? 5.113 -19.516 -1.988 1 90.19 117 GLU B O 1
ATOM 1993 N N . LEU B 1 118 ? 4.078 -18.016 -0.672 1 91.62 118 LEU B N 1
ATOM 1994 C CA . LEU B 1 118 ? 2.934 -17.844 -1.562 1 91.62 118 LEU B CA 1
ATOM 1995 C C . LEU B 1 118 ? 3.379 -17.297 -2.916 1 91.62 118 LEU B C 1
ATOM 1997 O O . LEU B 1 118 ? 2.982 -17.812 -3.961 1 91.62 118 LEU B O 1
ATOM 2001 N N . VAL B 1 119 ? 4.246 -16.234 -2.906 1 90.19 119 VAL B N 1
ATOM 2002 C CA . VAL B 1 119 ? 4.652 -15.578 -4.145 1 90.19 119 VAL B CA 1
ATOM 2003 C C . VAL B 1 119 ? 5.488 -16.547 -4.988 1 90.19 119 VAL B C 1
ATOM 2005 O O . VAL B 1 119 ? 5.324 -16.609 -6.211 1 90.19 119 VAL B O 1
ATOM 2008 N N . LYS B 1 120 ? 6.355 -17.25 -4.297 1 86.38 120 LYS B N 1
ATOM 2009 C CA . LYS B 1 120 ? 7.156 -18.234 -5.016 1 86.38 120 LYS B CA 1
ATOM 2010 C C . LYS B 1 120 ? 6.27 -19.312 -5.652 1 86.38 120 LYS B C 1
ATOM 2012 O O . LYS B 1 120 ? 6.48 -19.688 -6.805 1 86.38 120 LYS B O 1
ATOM 2017 N N . ARG B 1 121 ? 5.328 -19.797 -4.945 1 85.44 121 ARG B N 1
ATOM 2018 C CA . ARG B 1 121 ? 4.43 -20.844 -5.438 1 85.44 121 ARG B CA 1
ATOM 2019 C C . ARG B 1 121 ? 3.533 -20.297 -6.551 1 85.44 121 ARG B C 1
ATOM 2021 O O . ARG B 1 121 ? 3.293 -20.984 -7.547 1 85.44 121 ARG B O 1
ATOM 2028 N N . ALA B 1 122 ? 3.023 -19.156 -6.352 1 88.81 122 ALA B N 1
ATOM 2029 C CA . ALA B 1 122 ? 2.043 -18.562 -7.262 1 88.81 122 ALA B CA 1
ATOM 2030 C C . ALA B 1 122 ? 2.717 -18.047 -8.531 1 88.81 122 ALA B C 1
ATOM 2032 O O . ALA B 1 122 ? 2.17 -18.172 -9.625 1 88.81 122 ALA B O 1
ATOM 2033 N N . CYS B 1 123 ? 3.9 -17.438 -8.367 1 87.88 123 CYS B N 1
ATOM 2034 C CA . CYS B 1 123 ? 4.492 -16.672 -9.461 1 87.88 123 CYS B CA 1
ATOM 2035 C C . CYS B 1 123 ? 5.766 -17.344 -9.961 1 87.88 123 CYS B C 1
ATOM 2037 O O . CYS B 1 123 ? 6.324 -16.938 -10.984 1 87.88 123 CYS B O 1
ATOM 2039 N N . GLY B 1 124 ? 6.355 -18.172 -9.172 1 78.06 124 GLY B N 1
ATOM 2040 C CA . GLY B 1 124 ? 7.598 -18.828 -9.562 1 78.06 124 GLY B CA 1
ATOM 2041 C C . GLY B 1 124 ? 7.438 -19.75 -10.75 1 78.06 124 GLY B C 1
ATOM 2042 O O . GLY B 1 124 ? 6.316 -20.109 -11.117 1 78.06 124 GLY B O 1
#

pLDDT: mean 87.66, std 7.83, range [60.81, 95.94]

Nearest PDB structures (foldseek):
  4nqf-assembly1_A  TM=8.970E-01  e=1.326E-04  Agrobacterium fabrum str. C58
  2hsb-assembly1_A  TM=8.254E-01  e=3.371E-04  Archaeoglobus fulgidus
  1wol-assembly1_A  TM=7.576E-01  e=5.022E-03  Sulfurisphaera tokodaii str. 7
  3o10-assembly2_C  TM=8.036E-01  e=1.479E-02  Homo sapiens
  5j7y-assembly1_BC  TM=4.339E-01  e=3.621E+00  Ovis aries

Radius of gyration: 17.53 Å; Cα contacts (8 Å, |Δi|>4): 383; chains: 2; bounding box: 30×52×42 Å

InterPro domains:
  IPR007842 HEPN domain [PF05168] (6-120)
  IPR007842 HEPN domain [PS50910] (10-118)
  IPR007842 HEPN domain [SM00748] (10-118)